Protein AF-A0A1V1NYA3-F1 (afdb_monomer)

pLDDT: mean 90.52, std 9.37, range [45.31, 98.38]

Organism: NCBI:txid890399

Solvent-accessible surface area (backbone atoms only — not comparable to full-atom values): 12111 Å² total; per-residue (Å²): 90,78,78,40,77,49,44,38,67,46,75,82,63,49,35,29,29,39,57,78,98,69,61,40,90,54,29,27,36,35,35,36,33,28,52,95,14,28,32,43,20,52,32,86,94,39,50,55,36,67,35,38,95,86,26,37,36,63,40,52,63,45,76,48,100,60,35,27,63,27,44,33,41,37,40,30,38,30,45,65,91,57,79,79,75,86,40,85,45,42,85,63,84,62,67,70,54,60,76,60,30,83,45,71,52,73,48,62,37,53,78,45,80,67,81,64,58,96,53,87,55,74,44,73,44,79,77,43,76,58,56,74,73,40,84,46,51,37,30,30,38,58,29,73,66,63,34,85,58,31,26,35,39,36,33,36,31,58,101,29,26,32,36,16,43,30,81,91,49,45,59,29,63,37,39,94,76,29,36,33,67,34,50,59,44,77,52,98,61,35,28,66,32,80,47,76,49,79,42,81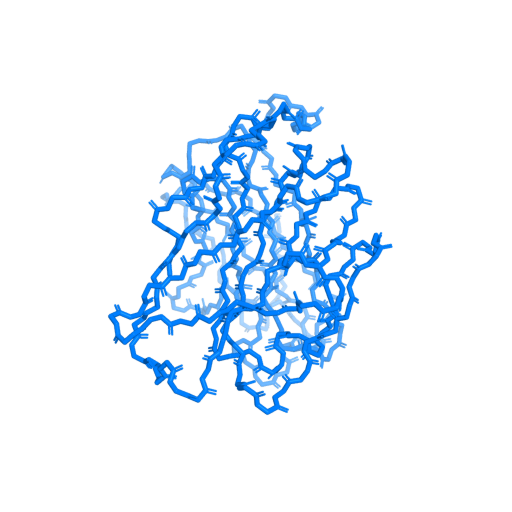,40,52,56,87,62,83,76,88,85,34,80,69,35,84,85,84,129

Foldseek 3Di:
DWPDFDAQLDQDAWTKDFDDPDQLVFKWKFKWFDDLAIFTPDDPVDRTWGADRRRMTTTRQNNDPCSSLTFKMKMFIATPVDDQDGIDGHLDRDPVNVVRGPDMDMATHHPNPDPAPPDLDWDKAFSDDDAQPDQFWTKIFIHNDQQLFKWKFKWFDDLAIAAWPHLVCRTWGQDRRRMTITRQRNDDRRSNTDDMDMDIDTPPDDDDGIDRHHDDD

Nearest PDB structures (foldseek):
  7paa-assembly1_XXX  TM=2.610E-01  e=1.934E-04  Homo sapiens
  7paa-assembly2_ccc  TM=2.744E-01  e=5.025E-04  Homo sapiens
  4hjj-assembly1_H  TM=3.556E-01  e=5.947E-03  Homo sapiens
  7pa7-assembly1_ddd  TM=2.635E-01  e=1.043E-03  Homo sapiens
  7pa7-assembly2_ppp  TM=2.643E-01  e=1.305E-03  Homo sapiens

Mean predicted aligned error: 8.66 Å

Sequence (217 aa):
MFNHVPPYENRIQNLKGQVCNVDPKENNIAVYVYVSGWWTKPYWSKRTVNITPEGQWECDITTGRRDYRATRISAFVIPKHETPPIRSGQLNLPQSLYDMAIAHKSIMRIGVPEKPCESEEPSIELTYIPKKNENHNLIGRACNVIPEDYKVAVYIFVHGWWTKPTYKNPLTNIESDSLFECDITTGGYDSSATKIGVFLVHSSYSPPLCGNKSLVA

Structure (mmCIF, N/CA/C/O backbone):
data_AF-A0A1V1NYA3-F1
#
_entry.id   AF-A0A1V1NYA3-F1
#
loop_
_atom_site.group_PDB
_atom_site.id
_atom_site.type_symbol
_atom_site.label_atom_id
_atom_site.label_alt_id
_atom_site.label_comp_id
_atom_site.label_asym_id
_atom_site.label_entity_id
_atom_site.label_seq_id
_atom_site.pdbx_PDB_ins_code
_atom_site.Cartn_x
_atom_site.Cartn_y
_atom_site.Cartn_z
_atom_site.occupancy
_atom_site.B_iso_or_equiv
_atom_site.auth_seq_id
_atom_site.auth_comp_id
_atom_site.auth_asym_id
_atom_site.auth_atom_id
_atom_site.pdbx_PDB_model_num
ATOM 1 N N . MET A 1 1 ? -11.479 0.922 -0.769 1.00 78.19 1 MET A N 1
ATOM 2 C CA . MET A 1 1 ? -10.971 1.742 -1.888 1.00 78.19 1 MET A CA 1
ATOM 3 C C . MET A 1 1 ? -10.979 3.214 -1.489 1.00 78.19 1 MET A C 1
ATOM 5 O O . MET A 1 1 ? -11.897 3.625 -0.788 1.00 78.19 1 MET A O 1
ATOM 9 N N . PHE A 1 2 ? -9.968 3.996 -1.879 1.00 90.19 2 PHE A N 1
ATOM 10 C CA . PHE A 1 2 ? -9.994 5.455 -1.706 1.00 90.19 2 PHE A CA 1
ATOM 11 C C . PHE A 1 2 ? -10.903 6.077 -2.766 1.00 90.19 2 PHE A C 1
ATOM 13 O O . PHE A 1 2 ? -10.790 5.725 -3.934 1.00 90.19 2 PHE A O 1
ATOM 20 N N . ASN A 1 3 ? -11.801 6.973 -2.361 1.00 91.75 3 ASN A N 1
ATOM 21 C CA . ASN A 1 3 ? -12.696 7.694 -3.276 1.00 91.75 3 ASN A CA 1
ATOM 22 C C . ASN A 1 3 ? -12.308 9.174 -3.416 1.00 91.75 3 ASN A C 1
ATOM 24 O O . ASN A 1 3 ? -12.701 9.817 -4.383 1.00 91.75 3 ASN A O 1
ATOM 28 N N . HIS A 1 4 ? -11.500 9.704 -2.493 1.00 94.81 4 HIS A N 1
ATOM 29 C CA . HIS A 1 4 ? -10.866 11.011 -2.625 1.00 94.81 4 HIS A CA 1
ATOM 30 C C . HIS A 1 4 ? -9.509 11.011 -1.932 1.00 94.81 4 HIS A C 1
ATOM 32 O O . HIS A 1 4 ? -9.419 10.764 -0.727 1.00 94.81 4 HIS A O 1
ATOM 38 N N . VAL A 1 5 ? -8.460 11.327 -2.688 1.00 94.31 5 VAL A N 1
ATOM 39 C CA . VAL A 1 5 ? -7.086 11.436 -2.195 1.00 94.31 5 VAL A CA 1
ATOM 40 C C . VAL A 1 5 ? -6.657 12.897 -2.301 1.00 94.31 5 VAL A C 1
ATOM 42 O O . VAL A 1 5 ? -6.505 13.397 -3.415 1.00 94.31 5 VAL A O 1
ATOM 45 N N . PRO A 1 6 ? -6.424 13.598 -1.178 1.00 93.31 6 PRO A N 1
ATOM 46 C CA . PRO A 1 6 ? -5.948 14.969 -1.232 1.00 93.31 6 PRO A CA 1
ATOM 47 C C . PRO A 1 6 ? -4.586 15.068 -1.940 1.00 93.31 6 PRO A C 1
ATOM 49 O O . PRO A 1 6 ? -3.662 14.330 -1.565 1.00 93.31 6 PRO A O 1
ATOM 52 N N . PRO A 1 7 ? -4.413 15.992 -2.906 1.00 88.62 7 PRO A N 1
ATOM 53 C CA . PRO A 1 7 ? -3.149 16.157 -3.623 1.00 88.62 7 PRO A CA 1
ATOM 54 C C . PRO A 1 7 ? -2.040 16.572 -2.659 1.00 88.62 7 PRO A C 1
ATOM 56 O O . PRO A 1 7 ? -2.326 17.118 -1.593 1.00 88.62 7 PRO A O 1
ATOM 59 N N . TYR A 1 8 ? -0.781 16.302 -2.991 1.00 88.56 8 TYR A N 1
ATOM 60 C CA . TYR A 1 8 ? 0.374 16.771 -2.221 1.00 88.56 8 TYR A CA 1
ATOM 61 C C . TYR A 1 8 ? 0.273 18.276 -1.910 1.00 88.56 8 TYR A C 1
ATOM 63 O O . TYR A 1 8 ? -0.348 19.038 -2.642 1.00 88.56 8 TYR A O 1
ATOM 71 N N . GLU A 1 9 ? 0.817 18.690 -0.767 1.00 89.62 9 GLU A N 1
ATOM 72 C CA . GLU A 1 9 ? 0.703 20.043 -0.202 1.00 89.62 9 GLU A CA 1
ATOM 73 C C . GLU A 1 9 ? -0.693 20.508 0.236 1.00 89.62 9 GLU A C 1
ATOM 75 O O . GLU A 1 9 ? -0.783 21.485 0.987 1.00 89.62 9 GLU A O 1
ATOM 80 N N . ASN A 1 10 ? -1.767 19.774 -0.078 1.00 90.12 10 ASN A N 1
ATOM 81 C CA . ASN A 1 10 ? -3.083 20.057 0.494 1.00 90.12 10 ASN 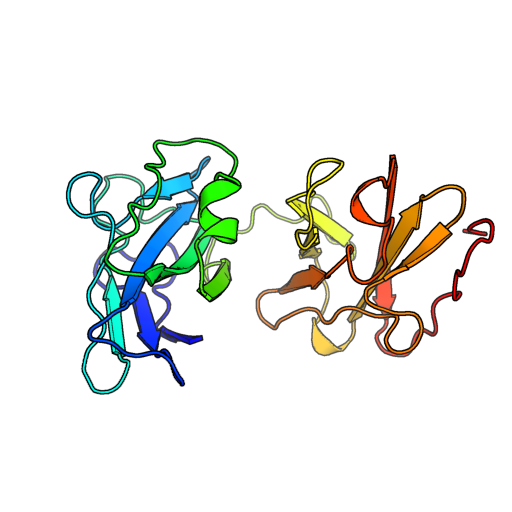A CA 1
ATOM 82 C C . ASN A 1 10 ? -3.057 19.979 2.029 1.00 90.12 10 ASN A C 1
ATOM 84 O O . ASN A 1 10 ? -2.493 19.041 2.601 1.00 90.12 10 ASN A O 1
ATOM 88 N N . ARG A 1 11 ? -3.755 20.930 2.661 1.00 90.62 11 ARG A N 1
ATOM 89 C CA . ARG A 1 11 ? -3.965 21.051 4.117 1.00 90.62 11 ARG A CA 1
ATOM 90 C C . ARG A 1 11 ? -5.432 21.199 4.532 1.00 90.62 11 ARG A C 1
ATOM 92 O O . ARG A 1 11 ? -5.700 21.448 5.699 1.00 90.62 11 ARG A O 1
ATOM 99 N N . ILE A 1 12 ? -6.357 21.159 3.575 1.00 89.25 12 ILE A N 1
ATOM 100 C CA . ILE A 1 12 ? -7.766 21.512 3.809 1.00 89.25 12 ILE A CA 1
ATOM 101 C C . ILE A 1 12 ? -8.717 20.350 3.522 1.00 89.25 12 ILE A C 1
ATOM 103 O O . ILE A 1 12 ? -9.736 20.209 4.186 1.00 89.25 12 ILE A O 1
ATOM 107 N N . GLN A 1 13 ? -8.393 19.504 2.543 1.00 94.00 13 GLN A N 1
ATOM 108 C CA . GLN A 1 13 ? -9.185 18.319 2.218 1.00 94.00 13 GLN A CA 1
ATOM 109 C C . GLN A 1 13 ? -8.742 17.101 3.034 1.00 94.00 13 GLN A C 1
ATOM 111 O O . GLN A 1 13 ? -7.545 16.831 3.142 1.00 94.00 13 GLN A O 1
ATOM 116 N N . ASN A 1 14 ? -9.711 16.326 3.513 1.00 96.94 14 ASN A N 1
ATOM 117 C CA . ASN A 1 14 ? -9.481 15.047 4.179 1.00 96.94 14 ASN A CA 1
ATOM 118 C C . ASN A 1 14 ? -9.367 13.898 3.175 1.00 96.94 14 ASN A C 1
ATOM 120 O O . ASN A 1 14 ? -9.947 13.945 2.091 1.00 96.94 14 ASN A O 1
ATOM 124 N N . LEU A 1 15 ? -8.662 12.838 3.565 1.00 97.94 15 LEU A N 1
ATOM 125 C CA . LEU A 1 15 ? -8.678 11.560 2.859 1.00 97.94 15 LEU A CA 1
ATOM 126 C C . LEU A 1 15 ? -10.037 10.892 3.049 1.00 97.94 15 LEU A C 1
ATOM 128 O O . LEU A 1 15 ? -10.521 10.816 4.178 1.00 97.94 15 LEU A O 1
ATOM 132 N N . LYS A 1 16 ? -10.620 10.369 1.969 1.00 98.25 16 LYS A N 1
ATOM 133 C CA . LYS A 1 16 ? -11.886 9.636 2.025 1.00 98.25 16 LYS A CA 1
ATOM 134 C C . LYS A 1 16 ? -11.762 8.277 1.353 1.00 98.25 16 LYS A C 1
ATOM 136 O O . LYS A 1 16 ? -10.979 8.077 0.414 1.00 98.25 16 LYS A O 1
ATOM 141 N N . GLY A 1 17 ? -12.568 7.337 1.821 1.00 97.12 17 GLY A N 1
ATOM 142 C CA . GLY A 1 17 ? -12.701 6.052 1.166 1.00 97.12 17 GLY A CA 1
ATOM 143 C C . GLY A 1 17 ? -13.995 5.339 1.499 1.00 97.12 17 GLY A C 1
ATOM 144 O O . GLY A 1 17 ? -14.814 5.797 2.291 1.00 97.12 17 GLY A O 1
ATOM 145 N N . GLN A 1 18 ? -14.130 4.179 0.872 1.00 96.81 18 GLN A N 1
ATOM 146 C CA . GLN A 1 18 ? -15.228 3.251 1.055 1.00 96.81 18 GLN A CA 1
ATOM 147 C C . GLN A 1 18 ? -14.684 1.847 1.298 1.00 96.81 18 GLN A C 1
ATOM 149 O O . GLN A 1 18 ? -13.714 1.419 0.663 1.00 96.81 18 GLN A O 1
ATOM 154 N N . VAL A 1 19 ? -15.319 1.118 2.203 1.00 95.44 19 VAL A N 1
ATOM 155 C CA . VAL A 1 19 ? -15.141 -0.322 2.369 1.00 95.44 19 VAL A CA 1
ATOM 156 C C . VAL A 1 19 ? -16.424 -1.046 1.977 1.00 95.44 19 VAL A C 1
ATOM 158 O O . VAL A 1 19 ? -17.519 -0.513 2.136 1.00 95.44 19 VAL A O 1
ATOM 161 N N . CYS A 1 20 ? -16.279 -2.263 1.467 1.00 92.69 20 CYS A N 1
ATOM 162 C CA . CYS A 1 20 ? -17.387 -3.155 1.143 1.00 92.69 20 CYS A CA 1
ATOM 163 C C . CYS A 1 20 ? -17.142 -4.493 1.845 1.00 92.69 20 CYS A C 1
ATOM 165 O O . CYS A 1 20 ? -15.987 -4.854 2.071 1.00 92.69 20 CYS A O 1
ATOM 167 N N . ASN A 1 21 ? -18.208 -5.239 2.141 1.00 92.81 21 ASN A N 1
ATOM 168 C CA . ASN A 1 21 ? -18.137 -6.593 2.711 1.00 92.81 21 ASN A CA 1
ATOM 169 C C . ASN A 1 21 ? -17.432 -6.689 4.082 1.00 92.81 21 ASN A C 1
ATOM 171 O O . ASN A 1 21 ? -16.830 -7.709 4.401 1.00 92.81 21 ASN A O 1
ATOM 175 N N . VAL A 1 22 ? -17.517 -5.638 4.901 1.00 93.69 22 VAL A N 1
ATOM 176 C CA . VAL A 1 22 ? -17.067 -5.614 6.304 1.00 93.69 22 VAL A CA 1
ATOM 177 C C . VAL A 1 22 ? -18.122 -4.924 7.158 1.00 93.69 22 VAL A C 1
ATOM 179 O O . VAL A 1 22 ? -18.742 -3.970 6.695 1.00 93.69 22 VAL A O 1
ATOM 182 N N . ASP A 1 23 ? -18.326 -5.393 8.391 1.00 96.19 23 ASP A N 1
ATOM 183 C CA . ASP A 1 23 ? -19.290 -4.791 9.320 1.00 96.19 23 ASP A CA 1
ATOM 184 C C . ASP A 1 23 ? -18.724 -3.484 9.922 1.00 96.19 23 ASP A C 1
ATOM 186 O O . ASP A 1 23 ? -17.734 -3.543 10.665 1.00 96.19 23 ASP A O 1
ATOM 190 N N . PRO A 1 24 ? -19.330 -2.306 9.663 1.00 96.69 24 PRO A N 1
ATOM 191 C CA . PRO A 1 24 ? -18.903 -1.028 10.245 1.00 96.69 24 PRO A CA 1
ATOM 192 C C . PRO A 1 24 ? -19.024 -0.962 11.779 1.00 96.69 24 PRO A C 1
ATOM 194 O O . PRO A 1 24 ? -18.413 -0.108 12.434 1.00 96.69 24 PRO A O 1
ATOM 197 N N . LYS A 1 25 ? -19.826 -1.840 12.394 1.00 96.25 25 LYS A N 1
ATOM 198 C CA . LYS A 1 25 ? -19.957 -1.920 13.855 1.00 96.25 25 LYS A CA 1
ATOM 199 C C . LYS A 1 25 ? -18.775 -2.620 14.504 1.00 96.25 25 LYS A C 1
ATOM 201 O O . LYS A 1 25 ? -18.393 -2.192 15.588 1.00 96.25 25 LYS A O 1
ATOM 206 N N . GLU A 1 26 ? -18.144 -3.556 13.808 1.00 97.88 26 GLU A N 1
ATOM 207 C CA . GLU A 1 26 ? -17.022 -4.348 14.323 1.00 97.88 26 GLU A CA 1
ATOM 208 C C . GLU A 1 26 ? -15.655 -3.844 13.853 1.00 97.88 26 GLU A C 1
ATOM 210 O O . GLU A 1 26 ? -14.634 -4.235 14.412 1.00 97.88 26 GLU A O 1
ATOM 215 N N . ASN A 1 27 ? -15.610 -2.947 12.862 1.00 98.06 27 ASN A N 1
ATOM 216 C CA . ASN A 1 27 ? -14.367 -2.516 12.220 1.00 98.06 27 ASN A CA 1
ATOM 217 C C . ASN A 1 27 ? -14.213 -0.996 12.170 1.00 98.06 27 ASN A C 1
ATOM 219 O O . ASN A 1 27 ? -15.190 -0.251 12.167 1.00 98.06 27 ASN A O 1
ATOM 223 N N . ASN A 1 28 ? -12.963 -0.550 12.097 1.00 97.88 28 ASN A N 1
ATOM 224 C CA . ASN A 1 28 ? -12.556 0.838 11.915 1.00 97.88 28 ASN A CA 1
ATOM 225 C C . ASN A 1 28 ? -11.423 0.937 10.880 1.00 97.88 28 ASN A C 1
ATOM 227 O O . ASN A 1 28 ? -10.887 -0.074 10.428 1.00 97.88 28 ASN A O 1
ATOM 231 N N . ILE A 1 29 ? -11.037 2.166 10.519 1.00 98.38 29 ILE A N 1
ATOM 232 C CA . ILE A 1 29 ? -9.918 2.424 9.605 1.00 98.38 29 ILE A CA 1
ATOM 233 C C . ILE A 1 29 ? -8.734 3.024 10.358 1.00 98.38 29 ILE A C 1
ATOM 235 O O . ILE A 1 29 ? -8.872 4.076 10.981 1.00 98.38 29 ILE A O 1
ATOM 239 N N . ALA A 1 30 ? -7.564 2.392 10.278 1.00 98.19 30 ALA A N 1
ATOM 240 C CA . ALA A 1 30 ? -6.294 2.974 10.712 1.00 98.19 30 ALA A CA 1
ATOM 241 C C . ALA A 1 30 ? -5.589 3.619 9.514 1.00 98.19 30 ALA A C 1
ATOM 243 O O . ALA A 1 30 ? -5.456 2.985 8.468 1.00 98.19 30 ALA A O 1
ATOM 244 N N . VAL A 1 31 ? -5.128 4.865 9.657 1.00 98.31 31 VAL A N 1
ATOM 245 C CA . VAL A 1 31 ? -4.497 5.624 8.565 1.00 98.31 31 VAL A CA 1
ATOM 246 C C . VAL A 1 31 ? -3.075 6.018 8.938 1.00 98.31 31 VAL A C 1
ATOM 248 O O . VAL A 1 31 ? -2.800 6.475 10.050 1.00 98.31 31 VAL A O 1
ATOM 251 N N . TYR A 1 32 ? -2.169 5.871 7.976 1.00 98.00 32 TYR A N 1
ATOM 252 C CA . TYR A 1 32 ? -0.769 6.239 8.094 1.00 98.00 32 TYR A CA 1
ATOM 253 C C . TYR A 1 32 ? -0.323 7.043 6.883 1.00 98.00 32 TYR A C 1
ATOM 255 O O . TYR A 1 32 ? -0.723 6.774 5.751 1.00 98.00 32 TYR A O 1
ATOM 263 N N . VAL A 1 33 ? 0.559 8.008 7.119 1.00 96.94 33 VAL A N 1
ATOM 264 C CA . VAL A 1 33 ? 1.173 8.808 6.057 1.00 96.94 33 VAL A CA 1
ATOM 265 C C . VAL A 1 33 ? 2.688 8.768 6.146 1.00 96.94 33 VAL A C 1
ATOM 267 O O . VAL A 1 33 ? 3.240 8.699 7.244 1.00 96.94 33 VAL A O 1
ATOM 270 N N . TYR A 1 34 ? 3.368 8.818 5.002 1.00 93.44 34 TYR A N 1
ATOM 271 C CA . TYR A 1 34 ? 4.827 8.794 4.940 1.00 93.44 34 TYR A CA 1
ATOM 272 C C . TYR A 1 34 ? 5.408 10.190 4.699 1.00 93.44 34 TYR A C 1
ATOM 274 O O . TYR A 1 34 ? 5.317 10.715 3.593 1.00 93.44 34 TYR A O 1
ATOM 282 N N . VAL A 1 35 ? 6.054 10.759 5.718 1.00 90.81 35 VAL A N 1
ATOM 283 C CA . VAL A 1 35 ? 6.825 12.012 5.674 1.00 90.81 35 VAL A CA 1
ATOM 284 C C . VAL A 1 35 ? 8.225 11.707 6.209 1.00 90.81 35 VAL A C 1
ATOM 286 O O . VAL A 1 35 ? 8.462 11.780 7.416 1.00 90.81 35 VAL A O 1
ATOM 289 N N . SER A 1 36 ? 9.129 11.276 5.322 1.00 82.44 36 SER A N 1
ATOM 290 C CA . SER A 1 36 ? 10.469 10.766 5.689 1.00 82.44 36 SER A CA 1
ATOM 291 C C . SER A 1 36 ? 10.442 9.640 6.743 1.00 82.44 36 SER A C 1
ATOM 293 O O . SER A 1 36 ? 11.402 9.444 7.480 1.00 82.44 36 SER A O 1
ATOM 295 N N . GLY A 1 37 ? 9.318 8.931 6.832 1.00 88.44 37 GLY A N 1
ATOM 296 C CA . GLY A 1 37 ? 8.963 7.997 7.896 1.00 88.44 37 GLY A CA 1
ATOM 297 C C . GLY A 1 37 ? 7.444 7.948 8.050 1.00 88.44 37 GLY A C 1
ATOM 298 O O . GLY A 1 37 ? 6.751 8.891 7.668 1.00 88.44 37 GLY A O 1
ATOM 299 N N . TRP A 1 38 ? 6.901 6.854 8.570 1.00 96.31 38 TRP A N 1
ATOM 300 C CA . TRP A 1 38 ? 5.460 6.696 8.756 1.00 96.31 38 TRP A CA 1
ATOM 301 C C . TRP A 1 38 ? 4.963 7.426 10.004 1.00 96.31 38 TRP A C 1
ATOM 303 O O . TRP A 1 38 ? 5.629 7.441 11.040 1.00 96.31 38 TRP A O 1
ATOM 313 N N . TRP A 1 39 ? 3.760 7.988 9.924 1.00 97.75 39 TRP A N 1
ATOM 314 C CA . TRP A 1 39 ? 3.091 8.709 11.006 1.00 97.75 39 TRP A CA 1
ATOM 315 C C . TRP A 1 39 ? 1.630 8.286 11.104 1.00 97.75 39 TRP A C 1
ATOM 317 O O . TRP A 1 39 ? 0.940 8.221 10.089 1.00 97.75 39 TRP A O 1
ATOM 327 N N . THR A 1 40 ? 1.158 8.027 12.323 1.00 98.06 40 THR A N 1
ATOM 328 C CA . THR A 1 40 ? -0.253 7.702 12.591 1.00 98.06 40 THR A CA 1
ATOM 329 C C . THR A 1 40 ? -1.154 8.914 12.373 1.00 98.06 40 THR A C 1
ATOM 331 O O . THR A 1 40 ? -0.805 10.030 12.776 1.00 98.06 40 THR A O 1
ATOM 334 N N . LYS A 1 41 ? -2.331 8.673 11.787 1.00 97.62 41 LYS A N 1
ATOM 335 C CA . LYS A 1 41 ? -3.398 9.656 11.594 1.00 97.62 41 LYS A CA 1
ATOM 336 C C . LYS A 1 41 ? -4.752 9.166 12.128 1.00 97.62 41 LYS A C 1
ATOM 338 O O . LYS A 1 41 ? -4.966 7.958 12.207 1.00 97.62 41 LYS A O 1
ATOM 343 N N . PRO A 1 42 ? -5.656 10.098 12.490 1.00 97.00 42 PRO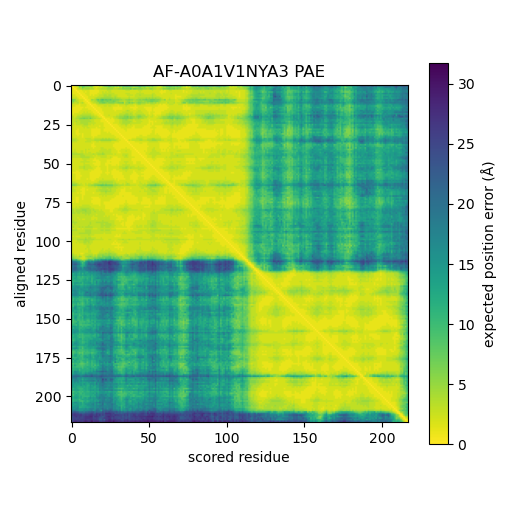 A N 1
ATOM 344 C CA . PRO A 1 42 ? -5.434 11.550 12.554 1.00 97.00 42 PRO A CA 1
ATOM 345 C C . PRO A 1 42 ? -4.521 11.969 13.717 1.00 97.00 42 PRO A C 1
ATOM 347 O O . PRO A 1 42 ? -3.728 12.890 13.559 1.00 97.00 42 PRO A O 1
ATOM 350 N N . TYR A 1 43 ? -4.543 11.264 14.852 1.00 96.38 43 TYR A N 1
ATOM 351 C CA . TYR A 1 43 ? -3.725 11.598 16.026 1.00 96.38 43 TYR A CA 1
ATOM 352 C C . TYR A 1 43 ? -3.208 10.334 16.722 1.00 96.38 43 TYR A C 1
ATOM 354 O O . TYR A 1 43 ? -3.802 9.266 16.616 1.00 96.38 43 TYR A O 1
ATOM 362 N N . TRP A 1 44 ? -2.148 10.434 17.527 1.00 95.19 44 TRP A N 1
ATOM 363 C CA . TRP A 1 44 ? -1.706 9.302 18.362 1.00 95.19 44 TRP A CA 1
ATOM 364 C C . TRP A 1 44 ? -2.741 8.877 19.411 1.00 95.19 44 TRP A C 1
ATOM 366 O O . TRP A 1 44 ? -2.841 7.693 19.737 1.00 95.19 44 TRP A O 1
ATOM 376 N N . SER A 1 45 ? -3.524 9.836 19.910 1.00 95.25 45 SER A N 1
ATOM 377 C CA . SER A 1 45 ? -4.632 9.618 20.848 1.00 95.25 45 SER A CA 1
ATOM 378 C C . SER A 1 45 ? -5.903 9.086 20.178 1.00 95.25 45 SER A C 1
ATOM 380 O O . SER A 1 45 ? -6.770 8.554 20.861 1.00 95.25 45 SER A O 1
ATOM 382 N N . LYS A 1 46 ? -6.013 9.199 18.849 1.00 95.69 46 LYS A N 1
ATOM 383 C CA . LYS A 1 46 ? -7.140 8.712 18.045 1.00 95.69 46 LYS A CA 1
ATOM 384 C C . LYS A 1 46 ? -6.589 8.038 16.791 1.00 95.69 46 LYS A C 1
ATOM 386 O O . LYS A 1 46 ? -6.452 8.672 15.749 1.00 95.69 46 LYS A O 1
ATOM 391 N N . ARG A 1 47 ? -6.221 6.762 16.939 1.00 96.25 47 ARG A N 1
ATOM 392 C CA . ARG A 1 47 ? -5.470 5.983 15.933 1.00 96.25 47 ARG A CA 1
ATOM 393 C C . ARG A 1 47 ? -6.334 5.419 14.809 1.00 96.25 47 ARG A C 1
ATOM 395 O O . ARG A 1 47 ? -5.802 4.871 13.850 1.00 96.25 47 ARG A O 1
ATOM 402 N N . THR A 1 48 ? -7.650 5.507 14.961 1.00 97.88 48 THR A N 1
ATOM 403 C CA . THR A 1 48 ? -8.616 5.005 13.995 1.00 97.88 48 THR A CA 1
ATOM 404 C C . THR A 1 48 ? -9.729 6.015 13.747 1.00 97.88 48 THR A C 1
ATOM 406 O O . THR A 1 48 ? -10.015 6.886 14.577 1.00 97.88 48 THR A O 1
ATOM 409 N N . VAL A 1 49 ? -10.358 5.897 12.581 1.00 97.88 49 VAL A N 1
ATOM 410 C CA . VAL A 1 49 ? -11.584 6.606 12.212 1.00 97.88 49 VAL A CA 1
ATOM 411 C C . VAL A 1 49 ? -12.720 5.606 12.015 1.00 97.88 49 VAL A C 1
ATOM 413 O O . VAL A 1 49 ? -12.490 4.452 11.649 1.00 97.88 49 VAL A O 1
ATOM 416 N N . ASN A 1 50 ? -13.942 6.052 12.301 1.00 97.69 50 ASN A N 1
ATOM 417 C CA . ASN A 1 50 ? -15.132 5.216 12.199 1.00 97.69 50 ASN A CA 1
ATOM 418 C C . ASN A 1 50 ? -15.552 5.031 10.738 1.00 97.69 50 ASN A C 1
ATOM 420 O O . ASN A 1 50 ? -15.331 5.908 9.902 1.00 97.69 50 ASN A O 1
ATOM 424 N N . ILE A 1 51 ? -16.211 3.908 10.477 1.00 98.31 51 ILE A N 1
ATOM 425 C CA . ILE A 1 51 ? -16.862 3.595 9.206 1.00 98.31 51 ILE A CA 1
ATOM 426 C C . ILE A 1 51 ? -18.367 3.859 9.379 1.00 98.31 51 ILE A C 1
ATOM 428 O O . ILE A 1 51 ? -18.944 3.478 10.401 1.00 98.31 51 ILE A O 1
ATOM 432 N N . THR A 1 52 ? -19.008 4.535 8.425 1.00 97.50 52 THR A N 1
ATOM 433 C CA . THR A 1 52 ? -20.467 4.742 8.434 1.00 97.50 52 THR A CA 1
ATOM 434 C C . THR A 1 52 ? -21.208 3.447 8.070 1.00 97.50 52 THR A C 1
ATOM 436 O O . THR A 1 52 ? -20.596 2.535 7.509 1.00 97.50 52 THR A O 1
ATOM 439 N N . PRO A 1 53 ? -22.524 3.326 8.337 1.00 96.25 53 PRO A N 1
ATOM 440 C CA . PRO A 1 53 ? -23.312 2.165 7.905 1.00 96.25 53 PRO A CA 1
ATOM 441 C C . PRO A 1 53 ? -23.236 1.880 6.395 1.00 96.25 53 PRO A C 1
ATOM 443 O O . PRO A 1 53 ? -23.311 0.727 5.983 1.00 96.25 53 PRO A O 1
ATOM 446 N N . GLU A 1 54 ? -23.023 2.910 5.574 1.00 96.19 54 GLU A N 1
ATOM 447 C CA . GLU A 1 54 ? -22.854 2.828 4.115 1.00 96.19 54 GLU A CA 1
ATOM 448 C C . GLU A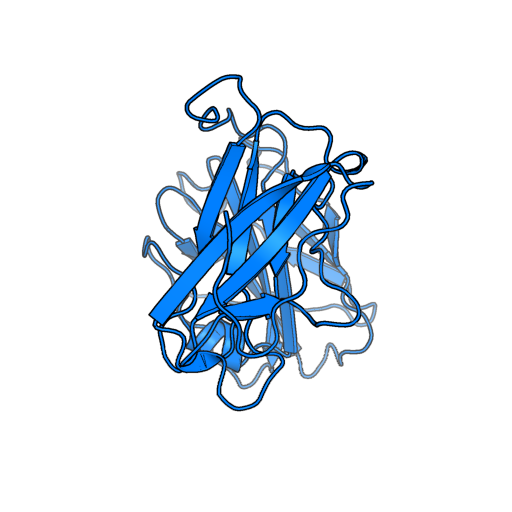 1 54 ? -21.414 2.468 3.692 1.00 96.19 54 GLU A C 1
ATOM 450 O O . GLU A 1 54 ? -21.077 2.494 2.505 1.00 96.19 54 GLU A O 1
ATOM 455 N N . GLY A 1 55 ? -20.536 2.169 4.654 1.00 96.62 55 GLY A N 1
ATOM 456 C CA . GLY A 1 55 ? -19.145 1.790 4.419 1.00 96.62 55 GLY A CA 1
ATOM 457 C C . GLY A 1 55 ? -18.203 2.965 4.146 1.00 96.62 55 GLY A C 1
ATOM 458 O O . GLY A 1 55 ? -17.050 2.738 3.776 1.00 96.62 55 GLY A O 1
ATOM 459 N N . GLN A 1 56 ? -18.652 4.213 4.299 1.00 98.19 56 GLN A N 1
ATOM 460 C CA . GLN A 1 56 ? -17.827 5.398 4.041 1.00 98.19 56 GLN A CA 1
ATOM 461 C C . GLN A 1 56 ? -16.952 5.738 5.245 1.00 98.19 56 GLN A C 1
ATOM 463 O O . GLN A 1 56 ? -17.310 5.467 6.390 1.00 98.19 56 GLN A O 1
ATOM 468 N N . TRP A 1 57 ? -15.809 6.369 5.003 1.00 98.19 57 TRP A N 1
ATOM 469 C CA . TRP A 1 57 ? -14.942 6.872 6.063 1.00 98.19 57 TRP A CA 1
ATOM 470 C C . TRP A 1 57 ? -14.149 8.094 5.599 1.00 98.19 57 TRP A C 1
ATOM 472 O O . TRP A 1 57 ? -13.908 8.298 4.406 1.00 98.19 57 TRP A O 1
ATOM 482 N N . GLU A 1 58 ? -13.726 8.904 6.566 1.00 98.38 58 GLU A N 1
ATOM 483 C CA . GLU A 1 58 ? -12.972 10.134 6.339 1.00 98.38 58 GLU A CA 1
ATOM 484 C C . GLU A 1 58 ? -11.896 10.308 7.417 1.00 98.38 58 GLU A C 1
ATOM 486 O O . GLU A 1 58 ? -12.126 10.039 8.598 1.00 98.38 58 GLU A O 1
ATOM 491 N N . CYS A 1 59 ? -10.708 10.754 7.010 1.00 98.00 59 CYS A N 1
ATOM 492 C CA . CYS A 1 59 ? -9.580 11.002 7.897 1.00 98.00 59 CYS A CA 1
ATOM 493 C C . CYS A 1 59 ? -8.882 12.313 7.533 1.00 98.00 59 CYS A C 1
ATOM 495 O O . CYS A 1 59 ? -8.391 12.474 6.413 1.00 98.00 59 CYS A O 1
ATOM 497 N N . ASP A 1 60 ? -8.747 13.213 8.507 1.00 97.50 60 ASP A N 1
ATOM 498 C CA . ASP A 1 60 ? -7.787 14.310 8.404 1.00 97.50 60 ASP A CA 1
ATOM 499 C C . ASP A 1 60 ? -6.372 13.732 8.491 1.00 97.50 60 ASP A C 1
ATOM 501 O O . ASP A 1 60 ? -5.959 13.161 9.504 1.00 97.50 60 ASP A O 1
ATOM 505 N N . ILE A 1 61 ? -5.643 13.833 7.384 1.00 97.00 61 ILE A N 1
ATOM 506 C CA . ILE A 1 61 ? -4.269 13.349 7.265 1.00 97.00 61 ILE A CA 1
ATOM 507 C C . ILE A 1 61 ? -3.238 14.464 7.440 1.00 97.00 61 ILE A C 1
ATOM 509 O O . ILE A 1 61 ? -2.055 14.189 7.280 1.00 97.00 61 ILE A O 1
ATOM 513 N N . THR A 1 62 ? -3.665 15.694 7.746 1.00 95.50 62 THR A N 1
ATOM 514 C CA . THR A 1 62 ? -2.843 16.918 7.783 1.00 95.50 62 THR A CA 1
ATOM 515 C C . THR A 1 62 ? -2.719 17.567 9.164 1.00 95.50 62 THR A C 1
ATOM 517 O O . THR A 1 62 ? -2.300 18.717 9.291 1.00 95.50 62 THR A O 1
ATOM 520 N N . THR A 1 63 ? -3.027 16.808 10.211 1.00 94.31 63 THR A N 1
ATOM 521 C CA . THR A 1 63 ? -3.057 17.244 11.616 1.00 94.31 63 THR A CA 1
ATOM 522 C C . THR A 1 63 ? -1.699 17.664 12.191 1.00 94.31 63 THR A C 1
ATOM 524 O O . THR A 1 63 ? -1.621 18.405 13.171 1.00 94.31 63 THR A O 1
ATOM 527 N N . GLY A 1 64 ? -0.609 17.179 11.610 1.00 90.19 64 GLY A N 1
ATOM 528 C CA . GLY A 1 64 ? 0.773 17.459 11.961 1.00 90.19 64 GLY A CA 1
ATOM 529 C C . GLY A 1 64 ? 1.417 18.479 11.023 1.00 90.19 64 GLY A C 1
ATOM 530 O O . GLY A 1 64 ? 1.156 18.536 9.822 1.00 90.19 64 GLY A O 1
ATOM 531 N N . ARG A 1 65 ? 2.363 19.261 11.560 1.00 89.06 65 ARG A N 1
ATOM 532 C CA . ARG A 1 65 ? 2.964 20.424 10.876 1.00 89.06 65 ARG A CA 1
ATOM 533 C C . ARG A 1 65 ? 3.557 20.127 9.492 1.00 89.06 65 ARG A C 1
ATOM 535 O O . ARG A 1 65 ? 3.613 21.039 8.670 1.00 89.06 65 ARG A O 1
ATOM 542 N N . ARG A 1 66 ? 4.040 18.902 9.246 1.00 91.69 66 ARG A N 1
ATOM 543 C CA . ARG A 1 66 ? 4.703 18.477 7.995 1.00 91.69 66 ARG A CA 1
ATOM 544 C C . ARG A 1 66 ? 3.899 17.479 7.162 1.00 91.69 66 ARG A C 1
ATOM 546 O O . ARG A 1 66 ? 4.352 17.106 6.088 1.00 91.69 66 ARG A O 1
ATOM 553 N N . ASP A 1 67 ? 2.712 17.090 7.604 1.00 94.00 67 ASP A N 1
ATOM 554 C CA . ASP A 1 67 ? 1.923 16.036 6.960 1.00 94.00 67 ASP A CA 1
ATOM 555 C C . ASP A 1 67 ? 1.464 16.369 5.539 1.00 94.00 67 ASP A C 1
ATOM 557 O O . ASP A 1 67 ? 1.315 15.492 4.693 1.00 94.00 67 ASP A O 1
ATOM 561 N N . TYR A 1 68 ? 1.283 17.656 5.248 1.00 91.62 68 TYR A N 1
ATOM 562 C CA . TYR A 1 68 ? 1.009 18.140 3.898 1.00 91.62 68 TYR A CA 1
ATOM 563 C C . TYR A 1 68 ? 2.080 17.696 2.883 1.00 91.62 68 TYR A C 1
ATOM 565 O O . TYR A 1 68 ? 1.772 17.570 1.704 1.00 91.62 68 TYR A O 1
ATOM 573 N N . ARG A 1 69 ? 3.295 17.365 3.350 1.00 90.06 69 ARG A N 1
ATOM 574 C CA . ARG A 1 69 ? 4.392 16.795 2.554 1.00 90.06 69 ARG A CA 1
ATOM 575 C C . ARG A 1 69 ? 4.420 15.264 2.522 1.00 90.06 69 ARG A C 1
ATOM 577 O O . ARG A 1 69 ? 5.431 14.682 2.135 1.00 90.06 69 ARG A O 1
ATOM 584 N N . ALA A 1 70 ? 3.372 14.588 2.982 1.00 92.25 70 ALA A N 1
ATOM 585 C CA . ALA A 1 70 ? 3.326 13.138 2.897 1.00 92.25 70 ALA A CA 1
ATOM 586 C C . ALA A 1 70 ? 3.352 12.699 1.436 1.00 92.25 70 ALA A C 1
ATOM 588 O O . ALA A 1 70 ? 2.615 13.256 0.629 1.00 92.25 70 ALA A O 1
ATOM 589 N N . THR A 1 71 ? 4.168 11.701 1.112 1.00 88.00 71 THR A N 1
ATOM 590 C CA . THR A 1 71 ? 4.282 11.178 -0.257 1.00 88.00 71 THR A CA 1
ATOM 591 C C . THR A 1 71 ? 3.461 9.917 -0.468 1.00 88.00 71 THR A C 1
ATOM 593 O O . THR A 1 71 ? 2.977 9.663 -1.567 1.00 88.00 71 THR A O 1
ATOM 596 N N . ARG A 1 72 ? 3.261 9.144 0.601 1.00 90.69 72 ARG A N 1
ATOM 597 C CA . ARG A 1 72 ? 2.478 7.908 0.595 1.00 90.69 72 ARG A CA 1
ATOM 598 C C . ARG A 1 72 ? 1.412 7.944 1.666 1.00 90.69 72 ARG A C 1
ATOM 600 O O . ARG A 1 72 ? 1.601 8.551 2.725 1.00 90.69 72 ARG A O 1
ATOM 607 N N . ILE A 1 73 ? 0.321 7.253 1.384 1.00 95.19 73 ILE A N 1
ATOM 608 C CA . ILE A 1 73 ? -0.788 7.029 2.301 1.00 95.19 73 ILE A CA 1
ATOM 609 C C . ILE A 1 73 ? -1.026 5.528 2.351 1.00 95.19 73 ILE A C 1
ATOM 611 O O . ILE A 1 73 ? -1.014 4.866 1.317 1.00 95.19 73 ILE A O 1
ATOM 615 N N . SER A 1 74 ? -1.261 5.007 3.548 1.00 95.56 74 SER A N 1
ATOM 616 C CA . SER A 1 74 ? -1.721 3.640 3.742 1.00 95.56 74 SER A CA 1
ATOM 617 C C . SER A 1 74 ? -2.906 3.630 4.698 1.00 95.56 74 SER A C 1
ATOM 619 O O . SER A 1 74 ? -2.898 4.340 5.708 1.00 95.56 74 SER A O 1
ATOM 621 N N . ALA A 1 75 ? -3.938 2.864 4.362 1.00 97.44 75 ALA A N 1
ATOM 622 C CA . ALA A 1 75 ? -5.119 2.682 5.191 1.00 97.44 75 ALA A CA 1
ATOM 623 C C . ALA A 1 75 ? -5.428 1.197 5.362 1.00 97.44 75 ALA A C 1
ATOM 625 O O . ALA A 1 75 ? -5.339 0.426 4.407 1.00 97.44 75 ALA A O 1
ATOM 626 N N . PHE A 1 76 ? -5.825 0.830 6.576 1.00 97.50 76 PHE A N 1
ATOM 627 C CA . PHE A 1 76 ? -6.069 -0.545 6.995 1.00 97.50 76 PHE A CA 1
ATOM 628 C C . PHE A 1 76 ? -7.455 -0.654 7.615 1.00 97.50 76 PHE A C 1
ATOM 630 O O . PHE A 1 76 ? -7.823 0.181 8.441 1.00 97.50 76 PHE A O 1
ATOM 637 N N . VAL A 1 77 ? -8.201 -1.691 7.247 1.00 97.94 77 VAL A N 1
ATOM 638 C CA . VAL A 1 77 ? -9.428 -2.094 7.936 1.00 97.94 77 VAL A CA 1
ATOM 639 C C . VAL A 1 77 ? -9.029 -2.960 9.122 1.00 97.94 77 VAL A C 1
ATOM 641 O O . VAL A 1 77 ? -8.439 -4.021 8.930 1.00 97.94 77 VAL A O 1
ATOM 644 N N . ILE A 1 78 ? -9.324 -2.497 10.333 1.00 97.62 78 ILE A N 1
ATOM 645 C CA . ILE A 1 78 ? -8.870 -3.098 11.591 1.00 97.62 78 ILE A CA 1
ATOM 646 C C . ILE A 1 78 ? -10.094 -3.382 12.477 1.00 97.62 78 ILE A C 1
ATOM 648 O O . ILE A 1 78 ? -10.941 -2.488 12.616 1.00 97.62 78 ILE A O 1
ATOM 652 N N . PRO A 1 79 ? -10.201 -4.565 13.108 1.00 97.75 79 PRO A N 1
ATOM 653 C CA . PRO A 1 79 ? -11.240 -4.834 14.099 1.00 97.75 79 PRO A CA 1
ATOM 654 C C . PRO A 1 79 ? -11.201 -3.830 15.260 1.00 97.75 79 PRO A C 1
ATOM 656 O O . PRO A 1 79 ? -10.134 -3.437 15.721 1.00 97.75 79 PRO A O 1
ATOM 659 N N . LYS A 1 80 ? -12.353 -3.412 15.793 1.00 96.75 80 LYS A N 1
ATOM 660 C CA . LYS A 1 80 ? -12.420 -2.381 16.851 1.00 96.75 80 LYS A CA 1
ATOM 661 C C . LYS A 1 80 ? -11.775 -2.785 18.174 1.00 96.75 80 LYS A C 1
ATOM 663 O O . LYS A 1 80 ? -11.426 -1.905 18.957 1.00 96.75 80 LYS A O 1
ATOM 668 N N . HIS A 1 81 ? -11.650 -4.085 18.431 1.00 95.19 81 HIS A N 1
ATOM 669 C CA . HIS A 1 81 ? -10.970 -4.604 19.616 1.00 95.19 81 HIS A CA 1
ATOM 670 C C . HIS A 1 81 ? -9.440 -4.600 19.471 1.00 95.19 81 HIS A C 1
ATOM 672 O O . HIS A 1 81 ? -8.739 -4.717 20.473 1.00 95.19 81 HIS A O 1
ATOM 678 N N . GLU A 1 82 ? -8.921 -4.421 18.255 1.00 96.31 82 GLU A N 1
ATOM 679 C CA . GLU A 1 82 ? -7.491 -4.318 17.997 1.00 96.31 82 GLU A CA 1
ATOM 680 C C . GLU A 1 82 ? -6.993 -2.882 18.161 1.00 96.31 82 GLU A C 1
ATOM 682 O O . GLU A 1 82 ? -7.665 -1.900 17.833 1.00 96.31 82 GLU A O 1
ATOM 687 N N . THR A 1 83 ? -5.766 -2.748 18.664 1.00 95.62 83 THR A N 1
ATOM 688 C CA . THR A 1 83 ? -5.124 -1.442 18.835 1.00 95.62 83 THR A CA 1
ATOM 689 C C . THR A 1 83 ? -3.991 -1.284 17.828 1.00 95.62 83 THR A C 1
ATOM 691 O O . THR A 1 83 ? -2.894 -1.803 18.056 1.00 95.62 83 THR A O 1
ATOM 694 N N . PRO A 1 84 ? -4.190 -0.509 16.745 1.00 96.56 84 PRO A N 1
ATOM 695 C CA . PRO A 1 84 ? -3.156 -0.348 15.745 1.00 96.56 84 PRO A CA 1
ATOM 696 C C . PRO A 1 84 ? -1.924 0.358 16.346 1.00 96.56 84 PRO A C 1
ATOM 698 O O . PRO A 1 84 ? -2.040 1.286 17.168 1.00 96.56 84 PRO A O 1
ATOM 701 N N . PRO A 1 85 ? -0.715 -0.078 15.964 1.00 96.38 85 PRO A N 1
ATOM 702 C CA . PRO A 1 85 ? 0.532 0.443 16.502 1.00 96.38 85 PRO A CA 1
ATOM 703 C C . PRO A 1 85 ? 0.763 1.900 16.096 1.00 96.38 85 PRO A C 1
ATOM 705 O O . PRO A 1 85 ? 0.530 2.303 14.955 1.00 96.38 85 PRO A O 1
ATOM 708 N N . ILE A 1 86 ? 1.298 2.698 17.022 1.00 97.25 86 ILE A N 1
ATOM 709 C CA . ILE A 1 86 ? 1.707 4.072 16.717 1.00 97.25 86 ILE A CA 1
ATOM 710 C C . ILE A 1 86 ? 2.918 4.065 15.780 1.00 97.25 86 ILE A C 1
ATOM 712 O O . ILE A 1 86 ? 3.831 3.238 15.895 1.00 97.25 86 ILE A O 1
ATOM 716 N N . ARG A 1 87 ? 2.931 5.029 14.862 1.00 97.12 87 ARG A N 1
ATOM 717 C CA . ARG A 1 87 ? 4.097 5.441 14.091 1.00 97.12 87 ARG A CA 1
ATOM 718 C C . ARG A 1 87 ? 4.417 6.908 14.381 1.00 97.12 87 ARG A C 1
ATOM 720 O O . ARG A 1 87 ? 3.523 7.755 14.458 1.00 97.12 87 ARG A O 1
ATOM 727 N N . SER A 1 88 ? 5.704 7.175 14.553 1.00 95.94 88 SER A N 1
ATOM 728 C CA . SER A 1 88 ? 6.307 8.462 14.902 1.00 95.94 88 SER A CA 1
ATOM 729 C C . SER A 1 88 ? 7.618 8.659 14.124 1.00 95.94 88 SER A C 1
ATOM 731 O O . SER A 1 88 ? 8.653 8.989 14.701 1.00 95.94 88 SER A O 1
ATOM 733 N N . GLY A 1 89 ? 7.593 8.387 12.818 1.00 90.88 89 GLY A N 1
ATOM 734 C CA . GLY A 1 89 ? 8.735 8.552 11.917 1.00 90.88 89 GLY A CA 1
ATOM 735 C C . GLY A 1 89 ? 9.530 7.278 11.620 1.00 90.88 89 GLY A C 1
ATOM 736 O O . GLY A 1 89 ? 10.568 7.358 10.973 1.00 90.88 89 GLY A O 1
ATOM 737 N N . GLN A 1 90 ? 9.077 6.092 12.044 1.00 92.75 90 GLN A N 1
ATOM 738 C CA . GLN A 1 90 ? 9.738 4.842 11.653 1.00 92.75 90 GLN A CA 1
ATOM 739 C C . GLN A 1 90 ? 9.653 4.636 10.136 1.00 92.75 90 GLN A C 1
ATOM 741 O O . GLN A 1 90 ? 8.602 4.852 9.535 1.00 92.75 90 GLN A O 1
ATOM 746 N N . LEU A 1 91 ? 10.736 4.152 9.525 1.00 82.75 91 LEU A N 1
ATOM 747 C CA . LEU A 1 91 ? 10.815 3.949 8.071 1.00 82.75 91 LEU A CA 1
ATOM 748 C C . LEU A 1 91 ? 9.814 2.913 7.546 1.00 82.75 91 LEU A C 1
ATOM 750 O O . LEU A 1 91 ? 9.339 3.033 6.419 1.00 82.75 91 LEU A O 1
ATOM 754 N N . ASN A 1 92 ? 9.443 1.948 8.388 1.00 83.88 92 ASN A N 1
ATOM 755 C CA . ASN A 1 92 ? 8.534 0.865 8.039 1.00 83.88 92 ASN A CA 1
ATOM 756 C C . ASN A 1 92 ? 7.267 0.901 8.901 1.00 83.88 92 ASN A C 1
ATOM 758 O O . ASN A 1 92 ? 7.313 1.174 10.113 1.00 83.88 92 ASN A O 1
ATOM 762 N N . LEU A 1 93 ? 6.137 0.571 8.277 1.00 89.38 93 LEU A N 1
ATOM 763 C CA . LEU A 1 93 ? 4.958 0.120 9.009 1.00 89.38 93 LEU A CA 1
ATOM 764 C C . LEU A 1 93 ? 5.287 -1.223 9.674 1.00 89.38 93 LEU A C 1
ATOM 766 O O . LEU A 1 93 ? 6.040 -2.014 9.105 1.00 89.38 93 LEU A O 1
ATOM 770 N N . PRO A 1 94 ? 4.840 -1.446 10.918 1.00 88.19 94 PRO A N 1
ATOM 771 C CA . PRO A 1 94 ? 5.180 -2.658 11.638 1.00 88.19 94 PRO A CA 1
ATOM 772 C C . PRO A 1 94 ? 4.374 -3.823 11.097 1.00 88.19 94 PRO A C 1
ATOM 774 O O . PRO A 1 94 ? 3.232 -3.650 10.682 1.00 88.19 94 PRO A O 1
ATOM 777 N N . GLN A 1 95 ? 4.953 -5.008 11.201 1.00 79.25 95 GLN A N 1
ATOM 778 C CA . GLN A 1 95 ? 4.323 -6.187 10.649 1.00 79.25 95 GLN A CA 1
ATOM 779 C C . GLN A 1 95 ? 2.972 -6.507 11.293 1.00 79.25 95 GLN A C 1
ATOM 781 O O . GLN A 1 95 ? 1.978 -6.701 10.604 1.00 79.25 95 GLN A O 1
ATOM 786 N N . SER A 1 96 ? 2.903 -6.373 12.618 1.00 87.69 96 SER A N 1
ATOM 787 C CA . SER A 1 96 ? 1.671 -6.582 13.376 1.00 87.69 96 SER A CA 1
ATOM 788 C C . SER A 1 96 ? 0.471 -5.773 12.873 1.00 87.69 96 SER A C 1
ATOM 790 O O . SER A 1 96 ? -0.655 -6.181 13.112 1.00 87.69 96 SER A O 1
ATOM 792 N N . LEU A 1 97 ? 0.685 -4.643 12.182 1.00 93.50 97 LEU A N 1
ATOM 793 C CA . LEU A 1 97 ? -0.394 -3.865 11.570 1.00 93.50 97 LEU A CA 1
ATOM 794 C C . LEU A 1 97 ? -1.041 -4.584 10.379 1.00 93.50 97 LEU A C 1
ATOM 796 O O . LEU A 1 97 ? -2.254 -4.497 10.227 1.00 93.50 97 LEU A O 1
ATOM 800 N N . TYR A 1 98 ? -0.255 -5.256 9.537 1.00 89.00 98 TYR A N 1
ATOM 801 C CA . TYR A 1 98 ? -0.793 -6.025 8.415 1.00 89.00 98 TYR A CA 1
ATOM 802 C C . TYR A 1 98 ? -1.439 -7.318 8.915 1.00 89.00 98 TYR A C 1
ATOM 804 O O . TYR A 1 98 ? -2.514 -7.664 8.443 1.00 89.00 98 TYR A O 1
ATOM 812 N N . ASP A 1 99 ? -0.835 -7.974 9.911 1.00 85.38 99 ASP A N 1
ATOM 813 C CA . ASP A 1 99 ? -1.328 -9.246 10.456 1.00 85.38 99 ASP A CA 1
ATOM 814 C C . ASP A 1 99 ? -2.737 -9.114 11.069 1.00 85.38 99 ASP A C 1
ATOM 816 O O . ASP A 1 99 ? -3.551 -10.027 10.966 1.00 85.38 99 ASP A O 1
ATOM 820 N N . MET A 1 100 ? -3.040 -7.969 11.693 1.00 93.06 100 MET A N 1
ATOM 821 C CA . MET A 1 100 ? -4.362 -7.683 12.276 1.00 93.06 100 MET A CA 1
ATOM 822 C C . MET A 1 100 ? -5.367 -7.090 11.273 1.00 93.06 100 MET A C 1
ATOM 824 O O . MET A 1 100 ? -6.543 -6.925 11.603 1.00 93.06 100 MET A O 1
ATOM 828 N N . ALA A 1 101 ? -4.918 -6.693 10.080 1.00 95.19 101 ALA A N 1
ATOM 829 C CA . ALA A 1 101 ? -5.771 -6.019 9.112 1.00 95.19 101 ALA A CA 1
ATOM 830 C C . ALA A 1 101 ? -6.586 -7.016 8.290 1.00 95.19 101 ALA A C 1
ATOM 832 O O . ALA A 1 101 ? -6.062 -7.968 7.726 1.00 95.19 101 ALA A O 1
ATOM 833 N N . ILE A 1 102 ? -7.880 -6.734 8.142 1.00 95.25 102 ILE A N 1
ATOM 834 C CA . ILE A 1 102 ? -8.770 -7.499 7.256 1.00 95.25 102 ILE A CA 1
ATOM 835 C C . ILE A 1 102 ? -8.478 -7.163 5.791 1.00 95.25 102 ILE A C 1
ATOM 837 O O . ILE A 1 102 ? -8.563 -8.006 4.903 1.00 95.25 102 ILE A O 1
ATOM 841 N N . ALA A 1 103 ? -8.161 -5.897 5.532 1.00 93.00 103 ALA A N 1
ATOM 842 C CA . ALA A 1 103 ? -7.802 -5.391 4.221 1.00 93.00 103 ALA A CA 1
ATOM 843 C C . ALA A 1 103 ? -6.927 -4.152 4.382 1.00 93.00 103 ALA A C 1
ATOM 845 O O . ALA A 1 103 ? -7.016 -3.440 5.386 1.00 93.00 103 ALA A O 1
ATOM 846 N N . HIS A 1 104 ? -6.128 -3.846 3.367 1.00 93.94 104 HIS A N 1
ATOM 847 C CA . HIS A 1 104 ? -5.353 -2.618 3.338 1.00 93.94 104 HIS A CA 1
ATOM 848 C C . HIS A 1 104 ? -5.246 -2.068 1.917 1.00 93.94 104 HIS A C 1
ATOM 850 O O . HIS A 1 104 ? -5.492 -2.772 0.938 1.00 93.94 104 HIS A O 1
ATOM 856 N N . LYS A 1 105 ? -4.915 -0.784 1.801 1.00 90.94 105 LYS A N 1
ATOM 857 C CA . LYS A 1 105 ? -4.532 -0.162 0.533 1.00 90.94 105 LYS A CA 1
ATOM 858 C C . LYS A 1 105 ? -3.476 0.892 0.803 1.00 90.94 105 LYS A C 1
ATOM 860 O O . LYS A 1 105 ? -3.638 1.728 1.694 1.00 90.94 105 LYS A O 1
ATOM 865 N N . SER A 1 106 ? -2.440 0.873 -0.020 1.00 89.69 106 SER A N 1
ATOM 866 C CA . SER A 1 106 ? -1.414 1.907 -0.070 1.00 89.69 106 SER A CA 1
ATOM 867 C C . SER A 1 106 ? -1.453 2.603 -1.426 1.00 89.69 106 SER A C 1
ATOM 869 O O . SER A 1 106 ? -1.783 1.973 -2.428 1.00 89.69 106 SER A O 1
ATOM 871 N N . ILE A 1 107 ? -1.153 3.899 -1.436 1.00 86.31 107 ILE A N 1
ATOM 872 C CA . ILE A 1 107 ? -1.051 4.715 -2.652 1.00 86.31 107 ILE A CA 1
ATOM 873 C C . ILE A 1 107 ? 0.080 5.735 -2.534 1.00 86.31 107 ILE A C 1
ATOM 875 O O . ILE A 1 107 ? 0.459 6.143 -1.423 1.00 86.31 107 ILE A O 1
ATOM 879 N N . MET A 1 108 ? 0.554 6.219 -3.679 1.00 84.12 108 MET A N 1
ATOM 880 C CA . MET A 1 108 ? 1.265 7.496 -3.746 1.00 84.12 108 MET A CA 1
ATOM 881 C C . MET A 1 108 ? 0.275 8.653 -3.873 1.00 84.12 108 MET A C 1
ATOM 883 O O . MET A 1 108 ? -0.755 8.548 -4.536 1.00 84.12 108 MET A O 1
ATOM 887 N N . ARG A 1 109 ? 0.568 9.782 -3.220 1.00 86.69 109 ARG A N 1
ATOM 888 C CA . ARG A 1 109 ? -0.224 11.000 -3.431 1.00 86.69 109 ARG A CA 1
ATOM 889 C C . ARG A 1 109 ? 0.096 11.596 -4.796 1.00 86.69 109 ARG A C 1
ATOM 891 O O . ARG A 1 109 ? 1.253 11.686 -5.191 1.00 86.69 109 ARG A O 1
ATOM 898 N N . ILE A 1 110 ? -0.942 12.076 -5.468 1.00 80.38 110 ILE A N 1
ATOM 899 C CA . ILE A 1 110 ? -0.811 12.825 -6.719 1.00 80.38 110 ILE A CA 1
ATOM 900 C C . ILE A 1 110 ? -0.154 14.182 -6.430 1.00 80.38 110 ILE A C 1
ATOM 902 O O . ILE A 1 110 ? -0.433 14.805 -5.401 1.00 80.38 110 ILE A O 1
ATOM 906 N N . GLY A 1 111 ? 0.711 14.643 -7.337 1.00 73.56 111 GLY A N 1
ATOM 907 C CA . GLY A 1 111 ? 1.381 15.943 -7.240 1.00 73.56 111 GLY A CA 1
ATOM 908 C C . GLY A 1 111 ? 2.549 15.980 -6.255 1.00 73.56 111 GLY A C 1
ATOM 909 O O . GLY A 1 111 ? 3.058 17.060 -5.962 1.00 73.56 111 GLY A O 1
ATOM 910 N N . VAL A 1 112 ? 2.972 14.825 -5.724 1.00 75.06 112 VAL A N 1
ATOM 911 C CA . VAL A 1 112 ? 4.251 14.725 -5.014 1.00 75.06 112 VAL A CA 1
ATOM 912 C C . VAL A 1 112 ? 5.333 15.195 -5.987 1.00 75.06 112 VAL A C 1
ATOM 914 O O . VAL A 1 112 ? 5.417 14.608 -7.065 1.00 75.06 112 VAL A O 1
ATOM 917 N N . PRO A 1 113 ? 6.139 16.227 -5.656 1.00 65.06 113 PRO A N 1
ATOM 918 C CA . PRO A 1 113 ? 7.330 16.532 -6.426 1.00 65.06 113 PRO A CA 1
ATOM 919 C C . PRO A 1 113 ? 8.137 15.253 -6.375 1.00 65.06 113 PRO A C 1
ATOM 921 O O . PRO A 1 113 ? 8.495 14.801 -5.280 1.00 65.06 113 PRO A O 1
ATOM 924 N N . GLU A 1 114 ? 8.259 14.599 -7.526 1.00 56.41 114 GLU A N 1
ATOM 925 C CA . GLU A 1 114 ? 8.842 13.275 -7.599 1.00 56.41 114 GLU A CA 1
ATOM 926 C C . GLU A 1 114 ? 10.142 13.310 -6.794 1.00 56.41 114 GLU A C 1
ATOM 928 O O . GLU A 1 114 ? 10.945 14.229 -6.958 1.00 56.41 114 GLU A O 1
ATOM 933 N N . LYS A 1 115 ? 10.372 12.329 -5.906 1.00 57.16 115 LYS A N 1
ATOM 934 C CA . LYS A 1 115 ? 11.751 11.852 -5.819 1.00 57.16 115 LYS A CA 1
ATOM 935 C C . LYS A 1 115 ? 11.963 11.332 -7.235 1.00 57.16 115 LYS A C 1
ATOM 937 O O . LYS A 1 115 ? 11.342 10.294 -7.533 1.00 57.16 115 LYS A O 1
ATOM 942 N N . PRO A 1 116 ? 12.669 12.086 -8.100 1.00 58.03 116 PRO A N 1
ATOM 943 C CA . PRO A 1 116 ? 12.795 11.693 -9.482 1.00 58.03 116 PRO A CA 1
ATOM 944 C C . PRO A 1 116 ? 13.366 10.291 -9.434 1.00 58.03 116 PRO A C 1
ATOM 946 O O . PRO A 1 116 ? 14.191 9.971 -8.564 1.00 58.03 116 PRO A O 1
ATOM 949 N N . CYS A 1 117 ? 12.863 9.431 -10.300 1.00 63.25 117 CYS A N 1
ATOM 950 C CA . CYS A 1 117 ? 13.591 8.215 -10.587 1.00 63.25 117 CYS A CA 1
ATOM 951 C C . CYS A 1 117 ? 15.030 8.646 -10.900 1.00 63.25 117 CYS A C 1
ATOM 953 O O . CYS A 1 117 ? 15.243 9.695 -11.509 1.00 63.25 117 CYS A O 1
ATOM 955 N N . GLU A 1 118 ? 16.019 7.944 -10.344 1.00 66.25 118 GLU A N 1
ATOM 956 C CA . GLU A 1 118 ? 17.406 8.443 -10.327 1.00 66.25 118 GLU A CA 1
ATOM 957 C C . GLU A 1 118 ? 17.967 8.677 -11.744 1.00 66.25 118 GLU A C 1
ATOM 959 O O . GLU A 1 118 ? 18.976 9.361 -11.905 1.00 66.25 118 GLU A O 1
ATOM 964 N N . SER A 1 119 ? 17.269 8.167 -12.763 1.00 72.56 119 SER A N 1
ATOM 965 C CA . SER A 1 119 ? 17.434 8.475 -14.177 1.00 72.56 119 SER A CA 1
ATOM 966 C C . SER A 1 119 ? 16.083 8.718 -14.867 1.00 72.56 119 SER A C 1
ATOM 968 O O . SER A 1 119 ? 15.026 8.416 -14.312 1.00 72.56 119 SER A O 1
ATOM 970 N N . GLU A 1 120 ? 16.127 9.217 -16.106 1.00 79.44 120 GLU A N 1
ATOM 971 C CA . GLU A 1 120 ? 14.979 9.296 -17.031 1.00 79.44 120 GLU A CA 1
ATOM 972 C C . GLU A 1 120 ? 14.691 7.957 -17.743 1.00 79.44 120 GLU A C 1
ATOM 974 O O . GLU A 1 120 ? 13.744 7.844 -18.519 1.00 79.44 120 GLU A O 1
ATOM 979 N N . GLU A 1 121 ? 15.483 6.914 -17.479 1.00 86.38 121 GLU A N 1
ATOM 980 C CA . GLU A 1 121 ? 15.297 5.596 -18.089 1.00 86.38 121 GLU A CA 1
ATOM 981 C C . GLU A 1 121 ? 14.226 4.777 -17.342 1.00 86.38 121 GLU A C 1
ATOM 983 O O . GLU A 1 121 ? 14.070 4.928 -16.119 1.00 86.38 121 GLU A O 1
ATOM 988 N N . PRO A 1 122 ? 13.496 3.881 -18.040 1.00 90.81 122 PRO A N 1
ATOM 989 C CA . PRO A 1 122 ? 12.601 2.920 -17.406 1.00 90.81 122 PRO A CA 1
ATOM 990 C C . PRO A 1 122 ? 13.299 2.156 -16.280 1.00 90.81 122 PRO A C 1
ATOM 992 O O . PRO A 1 122 ? 14.310 1.489 -16.498 1.00 90.81 122 PRO A O 1
ATOM 995 N N . SER A 1 123 ? 12.767 2.238 -15.064 1.00 90.88 123 SER A N 1
ATOM 996 C CA . SER A 1 123 ? 13.395 1.620 -13.892 1.00 90.88 123 SER A CA 1
ATOM 997 C C . SER A 1 123 ? 12.373 1.147 -12.861 1.00 90.88 123 SER A C 1
ATOM 999 O O . SER A 1 123 ? 11.176 1.423 -12.957 1.00 90.88 123 SER A O 1
ATOM 1001 N N . ILE A 1 124 ? 12.838 0.377 -11.879 1.00 91.12 124 ILE A N 1
ATOM 1002 C CA . ILE A 1 124 ? 12.002 -0.182 -10.817 1.00 91.12 124 ILE A CA 1
ATOM 1003 C C . ILE A 1 124 ? 12.656 0.046 -9.453 1.00 91.12 124 ILE A C 1
ATOM 1005 O O . ILE A 1 124 ? 13.835 -0.242 -9.265 1.00 91.12 124 ILE A O 1
ATOM 1009 N N . GLU A 1 125 ? 11.892 0.567 -8.495 1.00 89.38 125 GLU A N 1
ATOM 1010 C CA . GLU A 1 125 ? 12.347 0.864 -7.132 1.00 89.38 125 GLU A CA 1
ATOM 1011 C C . GLU A 1 125 ? 11.541 0.033 -6.129 1.00 89.38 125 GLU A C 1
ATOM 1013 O O . GLU A 1 125 ? 10.312 0.113 -6.078 1.00 89.38 125 GLU A O 1
ATOM 1018 N N . LEU A 1 126 ? 12.220 -0.759 -5.296 1.00 87.50 126 LEU A N 1
ATOM 1019 C CA . LEU A 1 126 ? 11.574 -1.481 -4.200 1.00 87.50 126 LEU A CA 1
ATOM 1020 C C . LEU A 1 126 ? 11.405 -0.558 -2.998 1.00 87.50 126 LEU A C 1
ATOM 1022 O O . LEU A 1 126 ? 12.368 0.010 -2.490 1.00 87.50 126 LEU A O 1
ATOM 1026 N N . THR A 1 127 ? 10.169 -0.433 -2.523 1.00 79.94 127 THR A N 1
ATOM 1027 C CA . THR A 1 127 ? 9.822 0.459 -1.409 1.00 79.94 127 THR A CA 1
ATOM 1028 C C . THR A 1 127 ? 9.495 -0.288 -0.119 1.00 79.94 127 THR A C 1
ATOM 1030 O O . THR A 1 127 ? 9.495 0.327 0.951 1.00 79.94 127 THR A O 1
ATOM 1033 N N . TYR A 1 128 ? 9.250 -1.598 -0.207 1.00 79.69 128 TYR A N 1
ATOM 1034 C CA . TYR A 1 128 ? 9.193 -2.525 0.917 1.00 79.69 128 TYR A CA 1
ATOM 1035 C C . TYR A 1 128 ? 9.565 -3.937 0.450 1.00 79.69 128 TYR A C 1
ATOM 1037 O O . TYR A 1 128 ? 9.044 -4.430 -0.551 1.00 79.69 128 TYR A O 1
ATOM 1045 N N . ILE A 1 129 ? 10.466 -4.574 1.198 1.00 86.25 129 ILE A N 1
ATOM 1046 C CA . ILE A 1 129 ? 10.875 -5.966 1.013 1.00 86.25 129 ILE A CA 1
ATOM 1047 C C . ILE A 1 129 ? 10.465 -6.732 2.281 1.00 86.25 129 ILE A C 1
ATOM 1049 O O . ILE A 1 129 ? 10.953 -6.369 3.359 1.00 86.25 129 ILE A O 1
ATOM 1053 N N . PRO A 1 130 ? 9.595 -7.756 2.178 1.00 84.06 130 PRO A N 1
ATOM 1054 C CA . PRO A 1 130 ? 9.228 -8.615 3.303 1.00 84.06 130 PRO A CA 1
ATOM 1055 C C . PRO A 1 130 ? 10.465 -9.226 3.958 1.00 84.06 130 PRO A C 1
ATOM 1057 O O . PRO A 1 130 ? 11.419 -9.598 3.265 1.00 84.06 130 PRO A O 1
ATOM 1060 N N . LYS A 1 131 ? 10.479 -9.351 5.290 1.00 82.31 131 LYS A N 1
ATOM 1061 C CA . LYS A 1 131 ? 11.591 -10.054 5.939 1.00 82.31 131 LYS A CA 1
ATOM 1062 C C . LYS A 1 131 ? 11.451 -11.556 5.725 1.00 82.31 131 LYS A C 1
ATOM 1064 O O . LYS A 1 131 ? 10.371 -12.090 5.494 1.00 82.31 131 LYS A O 1
ATOM 1069 N N . LYS A 1 132 ? 12.569 -12.263 5.862 1.00 88.19 132 LYS A N 1
ATOM 1070 C CA . LYS A 1 132 ? 12.568 -13.725 5.851 1.00 88.19 132 LYS A CA 1
ATOM 1071 C C . LYS A 1 132 ? 11.624 -14.269 6.935 1.00 88.19 132 LYS A C 1
ATOM 1073 O O . LYS A 1 132 ? 11.662 -13.805 8.073 1.00 88.19 132 LYS A O 1
ATOM 1078 N N . ASN A 1 133 ? 10.866 -15.300 6.577 1.00 86.75 133 ASN A N 1
ATOM 1079 C CA . ASN A 1 133 ? 9.818 -15.972 7.349 1.00 86.75 133 ASN A CA 1
ATOM 1080 C C . ASN A 1 133 ? 8.540 -15.140 7.564 1.00 86.75 133 ASN A C 1
ATOM 1082 O O . ASN A 1 133 ? 7.725 -15.490 8.413 1.00 86.75 133 ASN A O 1
ATOM 1086 N N . GLU A 1 134 ? 8.351 -14.070 6.792 1.00 83.06 134 GLU A N 1
ATOM 1087 C CA . GLU A 1 134 ? 7.108 -13.300 6.740 1.00 83.06 134 GLU A CA 1
ATOM 1088 C C . GLU A 1 134 ? 6.341 -13.588 5.431 1.00 83.06 134 GLU A C 1
ATOM 1090 O O . GLU A 1 134 ? 6.960 -13.810 4.390 1.00 83.06 134 GLU A O 1
ATOM 1095 N N . ASN A 1 135 ? 5.002 -13.575 5.474 1.00 84.62 135 ASN A N 1
ATOM 1096 C CA . ASN A 1 135 ? 4.125 -13.868 4.328 1.00 84.62 135 ASN A CA 1
ATOM 1097 C C . ASN A 1 135 ? 3.517 -12.592 3.718 1.00 84.62 135 ASN A C 1
ATOM 1099 O O . ASN A 1 135 ? 2.300 -12.485 3.575 1.00 84.62 135 ASN A O 1
ATOM 1103 N N . HIS A 1 136 ? 4.353 -11.592 3.422 1.00 81.62 136 HIS A N 1
ATOM 1104 C CA . HIS A 1 136 ? 3.890 -10.307 2.881 1.00 81.62 136 HIS A CA 1
ATOM 1105 C C . HIS A 1 136 ? 4.257 -10.111 1.428 1.00 81.62 136 HIS A C 1
ATOM 1107 O O . HIS A 1 136 ? 5.160 -10.744 0.879 1.00 81.62 136 HIS A O 1
ATOM 1113 N N . ASN A 1 137 ? 3.570 -9.144 0.839 1.00 90.50 137 ASN A N 1
ATOM 1114 C CA . ASN A 1 137 ? 3.781 -8.757 -0.533 1.00 90.50 137 ASN A CA 1
ATOM 1115 C C . ASN A 1 137 ? 5.019 -7.865 -0.655 1.00 90.50 137 ASN A C 1
ATOM 1117 O O . ASN A 1 137 ? 5.310 -7.012 0.187 1.00 90.50 137 ASN A O 1
ATOM 1121 N N . LEU A 1 138 ? 5.744 -8.056 -1.748 1.00 91.56 138 LEU A N 1
ATOM 1122 C CA . LEU A 1 138 ? 6.780 -7.148 -2.206 1.00 91.56 138 LEU A CA 1
ATOM 1123 C C . LEU A 1 138 ? 6.119 -5.890 -2.778 1.00 91.56 138 LEU A C 1
ATOM 1125 O O . LEU A 1 138 ? 5.244 -6.008 -3.635 1.00 91.56 138 LEU A O 1
ATOM 1129 N N . ILE A 1 139 ? 6.551 -4.703 -2.346 1.00 88.25 139 ILE A N 1
ATOM 1130 C CA . ILE A 1 139 ? 5.973 -3.431 -2.807 1.00 88.25 139 ILE A CA 1
ATOM 1131 C C . ILE A 1 139 ? 7.054 -2.588 -3.467 1.00 88.25 139 ILE A C 1
ATOM 1133 O O . ILE A 1 139 ? 8.144 -2.389 -2.918 1.00 88.25 139 ILE A O 1
ATOM 1137 N N . GLY A 1 140 ? 6.732 -2.008 -4.615 1.00 89.25 140 GLY A N 1
ATOM 1138 C CA . GLY A 1 140 ? 7.623 -1.087 -5.300 1.00 89.25 140 GLY A CA 1
ATOM 1139 C C . GLY A 1 140 ? 6.898 -0.092 -6.189 1.00 89.25 140 GLY A C 1
ATOM 1140 O O . GLY A 1 140 ? 5.673 0.018 -6.168 1.00 89.25 140 GLY A O 1
ATOM 1141 N N . ARG A 1 141 ? 7.697 0.655 -6.944 1.00 88.94 141 ARG A N 1
ATOM 1142 C CA . ARG A 1 141 ? 7.277 1.664 -7.910 1.00 88.94 141 ARG A CA 1
ATOM 1143 C C . ARG A 1 141 ? 7.990 1.426 -9.237 1.00 88.94 141 ARG A C 1
ATOM 1145 O O . ARG A 1 141 ? 9.198 1.199 -9.242 1.00 88.94 141 ARG A O 1
ATOM 1152 N N . ALA A 1 142 ? 7.254 1.505 -10.338 1.00 91.94 142 ALA A N 1
ATOM 1153 C CA . ALA A 1 142 ? 7.814 1.607 -11.676 1.00 91.94 142 ALA A CA 1
ATOM 1154 C C . ALA A 1 142 ? 8.033 3.079 -12.048 1.00 91.94 142 ALA A C 1
ATOM 1156 O O . ALA A 1 142 ? 7.261 3.961 -11.677 1.00 91.94 142 ALA A O 1
ATOM 1157 N N . CYS A 1 143 ? 9.112 3.338 -12.764 1.00 89.00 143 CYS A N 1
ATOM 1158 C CA . CYS A 1 143 ? 9.638 4.662 -13.042 1.00 89.00 143 CYS A CA 1
ATOM 1159 C C . CYS A 1 143 ? 9.752 4.875 -14.548 1.00 89.00 143 CYS A C 1
ATOM 1161 O O . CYS A 1 143 ? 10.201 3.967 -15.245 1.00 89.00 143 CYS A O 1
ATOM 1163 N N . ASN A 1 144 ? 9.381 6.068 -15.025 1.00 88.56 144 ASN A N 1
ATOM 1164 C CA . ASN A 1 144 ? 9.493 6.488 -16.431 1.00 88.56 144 ASN A CA 1
ATOM 1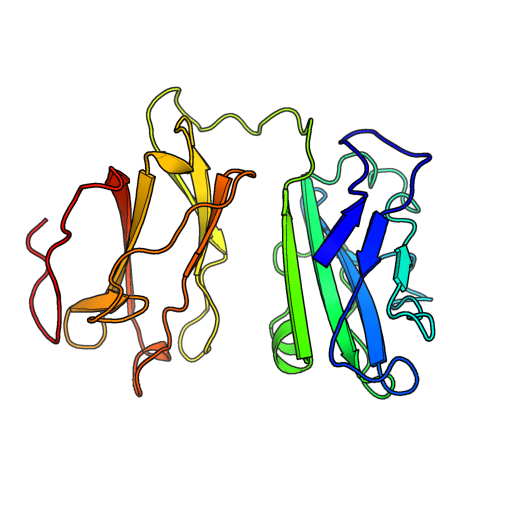165 C C . ASN A 1 144 ? 8.856 5.508 -17.432 1.00 88.56 144 ASN A C 1
ATOM 1167 O O . ASN A 1 144 ? 9.395 5.255 -18.508 1.00 88.56 144 ASN A O 1
ATOM 1171 N N . VAL A 1 145 ? 7.707 4.938 -17.065 1.00 90.31 145 VAL A N 1
ATOM 1172 C CA . VAL A 1 145 ? 6.923 4.043 -17.922 1.00 90.31 145 VAL A CA 1
ATOM 1173 C C . VAL A 1 145 ? 5.443 4.371 -17.842 1.00 90.31 145 VAL A C 1
ATOM 1175 O O . VAL A 1 145 ? 4.963 4.869 -16.824 1.00 90.31 145 VAL A O 1
ATOM 1178 N N . ILE A 1 146 ? 4.716 4.043 -18.907 1.00 90.00 146 ILE A N 1
ATOM 1179 C CA . ILE A 1 146 ? 3.254 4.023 -18.908 1.00 90.00 146 ILE A CA 1
ATOM 1180 C C . ILE A 1 146 ? 2.824 2.711 -18.228 1.00 90.00 146 ILE A C 1
ATOM 1182 O O . ILE A 1 146 ? 3.161 1.645 -18.747 1.00 90.00 146 ILE A O 1
ATOM 1186 N N . PRO A 1 147 ? 2.112 2.739 -17.080 1.00 91.19 147 PRO A N 1
ATOM 1187 C CA . PRO A 1 147 ? 1.793 1.528 -16.315 1.00 91.19 147 PRO A CA 1
ATOM 1188 C C . PRO A 1 147 ? 1.086 0.422 -17.106 1.00 91.19 147 PRO A C 1
ATOM 1190 O O . PRO A 1 147 ? 1.299 -0.752 -16.834 1.00 91.19 147 PRO A O 1
ATOM 1193 N N . GLU A 1 148 ? 0.271 0.779 -18.099 1.00 90.81 148 GLU A N 1
ATOM 1194 C CA . GLU A 1 148 ? -0.473 -0.182 -18.926 1.00 90.81 148 GLU A CA 1
ATOM 1195 C C . GLU A 1 148 ? 0.426 -0.950 -19.916 1.00 90.81 148 GLU A C 1
ATOM 1197 O O . GLU A 1 148 ? 0.154 -2.111 -20.239 1.00 90.81 148 GLU A O 1
ATOM 1202 N N . ASP A 1 149 ? 1.537 -0.342 -20.340 1.00 96.12 149 ASP A N 1
ATOM 1203 C CA . ASP A 1 149 ? 2.484 -0.925 -21.296 1.00 96.12 149 ASP A CA 1
ATOM 1204 C C . ASP A 1 149 ? 3.510 -1.843 -20.620 1.00 96.12 149 ASP A C 1
ATOM 1206 O O . ASP A 1 149 ? 4.250 -2.560 -21.294 1.00 96.12 149 ASP A O 1
ATOM 1210 N N . TYR A 1 150 ? 3.558 -1.861 -19.285 1.00 97.50 150 TYR A N 1
ATOM 1211 C CA . TYR A 1 150 ? 4.569 -2.579 -18.517 1.00 97.50 150 TYR A CA 1
ATOM 1212 C C . TYR A 1 150 ? 3.968 -3.427 -17.394 1.00 97.50 150 TYR A C 1
ATOM 1214 O O . TYR A 1 150 ? 2.867 -3.205 -16.900 1.00 97.50 150 TYR A O 1
ATOM 1222 N N . LYS A 1 151 ? 4.717 -4.445 -16.976 1.00 98.06 151 LYS A N 1
ATOM 1223 C CA . LYS A 1 151 ? 4.417 -5.309 -15.832 1.00 98.06 151 LYS A CA 1
ATOM 1224 C C . LYS A 1 151 ? 5.701 -5.633 -15.078 1.00 98.06 151 LYS A C 1
ATOM 1226 O O . LYS A 1 151 ? 6.804 -5.356 -15.549 1.00 98.06 151 LYS A O 1
ATOM 1231 N N . VAL A 1 152 ? 5.558 -6.246 -13.907 1.00 98.25 152 VAL A N 1
ATOM 1232 C CA . VAL A 1 152 ? 6.692 -6.661 -13.078 1.00 98.25 152 VAL A CA 1
ATOM 1233 C C . VAL A 1 152 ? 6.782 -8.181 -13.031 1.00 98.25 152 VAL A C 1
ATOM 1235 O O . VAL A 1 152 ? 5.857 -8.845 -12.563 1.00 98.25 152 VAL A O 1
ATOM 1238 N N . ALA A 1 153 ? 7.903 -8.734 -13.490 1.00 97.94 153 ALA A N 1
ATOM 1239 C CA . ALA A 1 153 ? 8.244 -10.138 -13.284 1.00 97.94 153 ALA A CA 1
ATOM 1240 C C . ALA A 1 153 ? 9.021 -10.278 -11.970 1.00 97.94 153 ALA A C 1
ATOM 1242 O O . ALA A 1 153 ? 10.041 -9.609 -11.773 1.00 97.94 153 ALA A O 1
ATOM 1243 N N . VAL A 1 154 ? 8.541 -11.139 -11.071 1.00 97.94 154 VAL A N 1
ATOM 1244 C CA . VAL A 1 154 ? 9.148 -11.350 -9.752 1.00 97.94 154 VAL A CA 1
ATOM 1245 C C . VAL A 1 154 ? 9.557 -12.806 -9.588 1.00 97.94 154 VAL A C 1
ATOM 1247 O O . VAL A 1 154 ? 8.816 -13.731 -9.924 1.00 97.94 154 VAL A O 1
ATOM 1250 N N . TYR A 1 155 ? 10.742 -13.006 -9.027 1.00 97.06 155 TYR A N 1
ATOM 1251 C CA . TYR A 1 155 ? 11.287 -14.315 -8.712 1.00 97.06 155 TYR A CA 1
ATOM 1252 C C . TYR A 1 155 ? 11.821 -14.334 -7.295 1.00 97.06 155 TYR A C 1
ATOM 1254 O O . TYR A 1 155 ? 12.444 -13.373 -6.849 1.00 97.06 155 TYR A O 1
ATOM 1262 N N . ILE A 1 156 ? 11.659 -15.462 -6.617 1.00 96.38 156 ILE A N 1
ATOM 1263 C CA . ILE A 1 156 ? 12.299 -15.703 -5.324 1.00 96.38 156 ILE A CA 1
ATOM 1264 C C . ILE A 1 156 ? 13.215 -16.916 -5.394 1.00 96.38 156 ILE A C 1
ATOM 1266 O O . ILE A 1 156 ? 12.978 -17.837 -6.178 1.00 96.38 156 ILE A O 1
ATOM 1270 N N . PHE A 1 157 ? 14.251 -16.929 -4.557 1.00 94.69 157 PHE A N 1
ATOM 1271 C CA . PHE A 1 157 ? 15.153 -18.068 -4.429 1.00 94.69 157 PHE A CA 1
ATOM 1272 C C . PHE A 1 157 ? 14.906 -18.846 -3.133 1.00 94.69 157 PHE A C 1
ATOM 1274 O O . PHE A 1 157 ? 15.299 -18.401 -2.050 1.00 94.69 157 PHE A O 1
ATOM 1281 N N . VAL A 1 158 ? 14.326 -20.040 -3.273 1.00 92.88 158 VAL A N 1
ATOM 1282 C CA . VAL A 1 158 ? 14.107 -21.037 -2.214 1.00 92.88 158 VAL A CA 1
ATOM 1283 C C . VAL A 1 158 ? 14.648 -22.369 -2.718 1.00 92.88 158 VAL A C 1
ATOM 1285 O O . VAL A 1 158 ? 13.961 -23.097 -3.433 1.00 92.88 158 VAL A O 1
ATOM 1288 N N . HIS A 1 159 ? 15.925 -22.636 -2.429 1.00 89.62 159 HIS A N 1
ATOM 1289 C CA . HIS A 1 159 ? 16.683 -23.785 -2.959 1.00 89.62 159 HIS A CA 1
ATOM 1290 C C . HIS A 1 159 ? 16.706 -23.904 -4.502 1.00 89.62 159 HIS A C 1
ATOM 1292 O O . HIS A 1 159 ? 17.151 -24.909 -5.042 1.00 89.62 159 HIS A O 1
ATOM 1298 N N . GLY A 1 160 ? 16.276 -22.853 -5.198 1.00 91.50 160 GLY A N 1
ATOM 1299 C CA . GLY A 1 160 ? 16.047 -22.758 -6.635 1.00 91.50 160 GLY A CA 1
ATOM 1300 C C . GLY A 1 160 ? 15.188 -21.522 -6.909 1.00 91.50 160 GLY A C 1
ATOM 1301 O O . GLY A 1 160 ? 14.607 -20.962 -5.975 1.00 91.50 160 GLY A O 1
ATOM 1302 N N . TRP A 1 161 ? 15.119 -21.057 -8.157 1.00 94.56 161 TRP A N 1
ATOM 1303 C CA . TRP A 1 161 ? 14.259 -19.922 -8.493 1.00 94.56 161 TRP A CA 1
ATOM 1304 C C . TRP A 1 161 ? 12.816 -20.366 -8.723 1.00 94.56 161 TRP A C 1
ATOM 1306 O O . TRP A 1 161 ? 12.552 -21.422 -9.311 1.00 94.56 161 TRP A O 1
ATOM 1316 N N . TRP A 1 162 ? 11.892 -19.522 -8.276 1.00 94.75 162 TRP A N 1
ATOM 1317 C CA . TRP A 1 162 ? 10.451 -19.714 -8.383 1.00 94.75 162 TRP A CA 1
ATOM 1318 C C . TRP A 1 162 ? 9.787 -18.443 -8.897 1.00 94.75 162 TRP A C 1
ATOM 1320 O O . TRP A 1 162 ? 10.080 -17.354 -8.405 1.00 94.75 162 TRP A O 1
ATOM 1330 N N . THR A 1 163 ? 8.888 -18.592 -9.868 1.00 96.06 163 THR A N 1
ATOM 1331 C CA . THR A 1 163 ? 8.095 -17.490 -10.426 1.00 96.06 163 THR A CA 1
ATOM 1332 C C . THR A 1 163 ? 7.014 -17.027 -9.458 1.00 96.06 163 THR A C 1
ATOM 1334 O O . THR A 1 163 ? 6.311 -17.853 -8.867 1.00 96.06 163 THR A O 1
ATOM 1337 N N . LYS A 1 164 ? 6.858 -15.704 -9.353 1.00 96.31 164 LYS A N 1
ATOM 1338 C CA . LYS A 1 164 ? 5.825 -15.024 -8.570 1.00 96.31 164 LYS A CA 1
ATOM 1339 C C . LYS A 1 164 ? 5.010 -14.039 -9.428 1.00 96.31 164 LYS A C 1
ATOM 1341 O O . LYS A 1 164 ? 5.535 -13.546 -10.422 1.00 96.31 164 LYS A O 1
ATOM 1346 N N . PRO A 1 165 ? 3.736 -13.775 -9.072 1.00 96.00 165 PRO A N 1
ATOM 1347 C CA . PRO A 1 165 ? 3.036 -14.321 -7.908 1.00 96.00 165 PRO A CA 1
ATOM 1348 C C . PRO A 1 165 ? 2.701 -15.801 -8.060 1.00 96.00 165 PRO A C 1
ATOM 1350 O O . PRO A 1 165 ? 2.792 -16.546 -7.094 1.00 96.00 165 PRO A O 1
ATOM 1353 N N . THR A 1 166 ? 2.428 -16.290 -9.269 1.00 93.94 166 THR A N 1
ATOM 1354 C CA . THR A 1 166 ? 2.210 -17.726 -9.499 1.00 93.94 166 THR A CA 1
ATOM 1355 C C . THR A 1 166 ? 2.764 -18.156 -10.850 1.00 93.94 166 THR A C 1
ATOM 1357 O O . THR A 1 166 ? 2.936 -17.340 -11.747 1.00 93.94 166 THR A O 1
ATOM 1360 N N . TYR A 1 167 ? 2.968 -19.459 -11.046 1.00 90.62 167 TYR A N 1
ATOM 1361 C CA . TYR A 1 167 ? 3.356 -20.000 -12.354 1.00 90.62 167 TYR A CA 1
ATOM 1362 C C . TYR A 1 167 ? 2.308 -19.710 -13.448 1.00 90.62 167 TYR A C 1
ATOM 1364 O O . TYR A 1 167 ? 2.658 -19.475 -14.599 1.00 90.62 167 TYR A O 1
ATOM 1372 N N . LYS A 1 168 ? 1.015 -19.710 -13.084 1.00 92.88 168 LYS A N 1
ATOM 1373 C CA . LYS A 1 168 ? -0.106 -19.453 -14.005 1.00 92.88 168 LYS A CA 1
ATOM 1374 C C . LYS A 1 168 ? -0.226 -17.975 -14.387 1.00 92.88 168 LYS A C 1
ATOM 1376 O O . LYS A 1 168 ? -0.576 -17.672 -15.520 1.00 92.88 168 LYS A O 1
ATOM 1381 N N . ASN A 1 169 ? 0.049 -17.079 -13.442 1.00 94.50 169 ASN A N 1
ATOM 1382 C CA . ASN A 1 169 ? 0.020 -15.631 -13.625 1.00 94.50 169 ASN A CA 1
ATOM 1383 C C . ASN A 1 169 ? 1.386 -15.070 -13.190 1.00 94.50 169 ASN A C 1
ATOM 1385 O O . ASN A 1 169 ? 1.539 -14.722 -12.017 1.00 94.50 169 ASN A O 1
ATOM 1389 N N 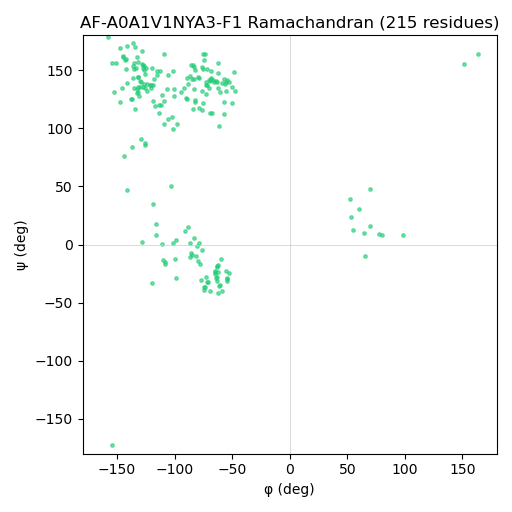. PRO A 1 170 ? 2.386 -15.048 -14.093 1.00 96.44 170 PRO A N 1
ATOM 1390 C CA . PRO A 1 170 ? 3.789 -14.784 -13.752 1.00 96.44 170 PRO A CA 1
ATOM 1391 C C . PRO A 1 170 ? 4.165 -13.296 -13.731 1.00 96.44 170 PRO A C 1
ATOM 1393 O O . PRO A 1 170 ? 5.331 -12.957 -13.549 1.00 96.44 170 PRO A O 1
ATOM 1396 N N . LEU A 1 171 ? 3.199 -12.413 -13.986 1.00 97.69 171 LEU A N 1
ATOM 1397 C CA . LEU A 1 171 ? 3.400 -10.974 -14.074 1.00 97.69 171 LEU A CA 1
ATOM 1398 C C . LEU A 1 171 ? 2.474 -10.261 -13.093 1.00 97.69 171 LEU A C 1
ATOM 1400 O O . LEU A 1 171 ? 1.270 -10.521 -13.063 1.00 97.69 171 LEU A O 1
ATOM 1404 N N . THR A 1 172 ? 3.048 -9.331 -12.341 1.00 97.94 172 THR A N 1
ATOM 1405 C CA . THR A 1 172 ? 2.341 -8.413 -11.449 1.00 97.94 172 THR A CA 1
ATOM 1406 C C . THR A 1 172 ? 2.010 -7.128 -12.202 1.00 97.94 172 THR A C 1
ATOM 1408 O O . THR A 1 172 ? 2.853 -6.592 -12.924 1.00 97.94 172 THR A O 1
ATOM 1411 N N . ASN A 1 173 ? 0.778 -6.642 -12.054 1.00 96.62 173 ASN A N 1
ATOM 1412 C CA . ASN A 1 173 ? 0.348 -5.387 -12.669 1.00 96.62 173 ASN A CA 1
ATOM 1413 C C . ASN A 1 173 ? 0.992 -4.182 -11.977 1.00 96.62 173 ASN A C 1
ATOM 1415 O O . ASN A 1 173 ? 1.272 -4.216 -10.779 1.00 96.62 173 ASN A O 1
ATOM 1419 N N . ILE A 1 174 ? 1.183 -3.118 -12.750 1.00 93.75 174 ILE A N 1
ATOM 1420 C CA . ILE A 1 174 ? 1.522 -1.795 -12.240 1.00 93.75 174 ILE A CA 1
ATOM 1421 C C . ILE A 1 174 ? 0.223 -0.989 -12.239 1.00 93.75 174 ILE A C 1
ATOM 1423 O O . ILE A 1 174 ? -0.502 -0.954 -13.232 1.00 93.75 174 ILE A O 1
ATOM 1427 N N . GLU A 1 175 ? -0.096 -0.388 -11.104 1.00 90.00 175 GLU A N 1
ATOM 1428 C CA . GLU A 1 175 ? -1.276 0.448 -10.925 1.00 90.00 175 GLU A CA 1
ATOM 1429 C C . GLU A 1 175 ? -1.070 1.818 -11.598 1.00 90.00 175 GLU A C 1
ATOM 1431 O O . GLU A 1 175 ? 0.052 2.226 -11.901 1.00 90.00 175 GLU A O 1
ATOM 1436 N N . SER A 1 176 ? -2.148 2.576 -11.813 1.00 81.50 176 SER A N 1
ATOM 1437 C CA . SER A 1 176 ? -2.084 3.887 -12.484 1.00 81.50 176 SER A CA 1
ATOM 1438 C C . SER A 1 176 ? -1.269 4.943 -11.727 1.00 81.50 176 SER A C 1
ATOM 1440 O O . SER A 1 176 ? -0.890 5.955 -12.305 1.00 81.50 176 SER A O 1
ATOM 1442 N N . ASP A 1 177 ? -1.027 4.740 -10.428 1.00 75.88 177 ASP A N 1
ATOM 1443 C CA . ASP A 1 177 ? -0.124 5.563 -9.618 1.00 75.88 177 ASP A CA 1
ATOM 1444 C C . ASP A 1 177 ? 1.328 5.057 -9.660 1.00 75.88 177 ASP A C 1
ATOM 1446 O O . ASP A 1 177 ? 2.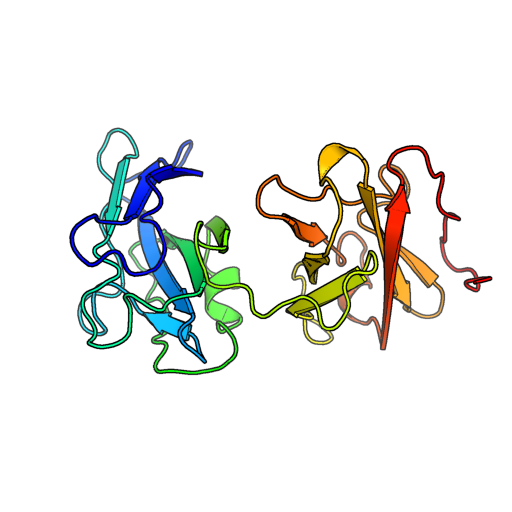144 5.451 -8.833 1.00 75.88 177 ASP A O 1
ATOM 1450 N N . SER A 1 178 ? 1.652 4.184 -10.614 1.00 86.62 178 SER A N 1
ATOM 1451 C CA . SER A 1 178 ? 2.957 3.561 -10.833 1.00 86.62 178 SER A CA 1
ATOM 1452 C C . SER A 1 178 ? 3.437 2.639 -9.708 1.00 86.62 178 SER A C 1
ATOM 1454 O O . SER A 1 178 ? 4.592 2.210 -9.723 1.00 86.62 178 SER A O 1
ATOM 1456 N N . LEU A 1 179 ? 2.591 2.304 -8.730 1.00 87.75 179 LEU A N 1
ATOM 1457 C CA . LEU A 1 179 ? 2.919 1.310 -7.709 1.00 87.75 179 LEU A CA 1
ATOM 1458 C C . LEU A 1 179 ? 2.646 -0.113 -8.194 1.00 87.75 179 LEU A C 1
ATOM 1460 O O . LEU A 1 179 ? 1.777 -0.352 -9.024 1.00 87.75 179 LEU A O 1
ATOM 1464 N N . PHE A 1 180 ? 3.359 -1.079 -7.624 1.00 93.00 180 PHE A N 1
ATOM 1465 C CA . PHE A 1 180 ? 3.030 -2.493 -7.765 1.00 93.00 180 PHE A CA 1
ATOM 1466 C C . PHE A 1 180 ? 3.129 -3.205 -6.418 1.00 93.00 180 PHE A C 1
ATOM 1468 O O . PHE A 1 180 ? 3.935 -2.843 -5.554 1.00 93.00 180 PHE A O 1
ATOM 1475 N N . GLU A 1 181 ? 2.327 -4.253 -6.272 1.00 93.56 181 GLU A N 1
ATOM 1476 C CA . GLU A 1 181 ? 2.303 -5.128 -5.107 1.00 93.56 181 GLU A CA 1
ATOM 1477 C C . GLU A 1 181 ? 2.266 -6.582 -5.586 1.00 93.56 181 GLU A C 1
ATOM 1479 O O . GLU A 1 181 ? 1.335 -6.999 -6.271 1.00 93.56 181 GLU A O 1
ATOM 1484 N N . CYS A 1 182 ? 3.310 -7.348 -5.270 1.00 95.62 182 CYS A N 1
ATOM 1485 C CA . CYS A 1 182 ? 3.442 -8.742 -5.679 1.00 95.62 182 CYS A CA 1
ATOM 1486 C C . CYS A 1 182 ? 3.385 -9.655 -4.459 1.00 95.62 182 CYS A C 1
ATOM 1488 O O . CYS A 1 182 ? 4.272 -9.587 -3.608 1.00 95.62 182 CYS A O 1
ATOM 1490 N N . ASP A 1 183 ? 2.415 -10.566 -4.414 1.00 95.12 183 ASP A N 1
ATOM 1491 C CA . ASP A 1 183 ? 2.449 -11.680 -3.465 1.00 95.12 183 ASP A CA 1
ATOM 1492 C C . ASP A 1 183 ? 3.597 -12.623 -3.828 1.00 95.12 183 ASP A C 1
ATOM 1494 O O . ASP A 1 183 ? 3.613 -13.235 -4.897 1.00 95.12 183 ASP A O 1
ATOM 1498 N N . ILE A 1 184 ? 4.601 -12.687 -2.956 1.00 95.44 184 ILE A N 1
ATOM 1499 C CA . ILE A 1 184 ? 5.771 -13.547 -3.137 1.00 95.44 184 ILE A CA 1
ATOM 1500 C C . ILE A 1 184 ? 5.694 -14.823 -2.295 1.00 95.44 184 ILE A C 1
ATOM 1502 O O . ILE A 1 184 ? 6.621 -15.623 -2.372 1.00 95.44 184 ILE A O 1
ATOM 1506 N N . THR A 1 185 ? 4.609 -15.028 -1.539 1.00 93.12 185 THR A N 1
ATOM 1507 C CA . THR A 1 185 ? 4.421 -16.117 -0.566 1.00 93.12 185 THR A CA 1
ATOM 1508 C C . THR A 1 185 ? 3.244 -17.045 -0.876 1.00 93.12 185 THR A C 1
ATOM 1510 O O . THR A 1 185 ? 2.590 -17.590 0.008 1.00 93.12 185 THR A O 1
ATOM 1513 N N . THR A 1 186 ? 2.999 -17.268 -2.162 1.00 90.69 186 THR A N 1
ATOM 1514 C CA . THR A 1 186 ? 1.919 -18.108 -2.703 1.00 90.69 186 THR A CA 1
ATOM 1515 C C . THR A 1 186 ? 2.149 -19.626 -2.603 1.00 90.69 186 THR A C 1
ATOM 1517 O O . THR A 1 186 ? 1.282 -20.414 -2.981 1.00 90.69 186 THR A O 1
ATOM 1520 N N . GLY A 1 187 ? 3.314 -20.064 -2.130 1.00 84.94 187 GLY A N 1
ATOM 1521 C CA . GLY A 1 187 ? 3.761 -21.449 -1.995 1.00 84.94 187 GLY A CA 1
ATOM 1522 C C . GLY A 1 187 ? 4.381 -21.739 -0.621 1.00 84.94 187 GLY A C 1
ATOM 1523 O O . GLY A 1 187 ? 4.798 -20.843 0.107 1.00 84.94 187 GLY A O 1
ATOM 1524 N N . GLY A 1 188 ? 4.457 -23.023 -0.253 1.00 85.44 188 GLY A N 1
ATOM 1525 C CA . GLY A 1 188 ? 4.648 -23.442 1.147 1.00 85.44 188 GLY A CA 1
ATOM 1526 C C . GLY A 1 188 ? 5.972 -23.060 1.826 1.00 85.44 188 GLY A C 1
ATOM 1527 O O . GLY A 1 188 ? 6.002 -22.946 3.047 1.00 85.44 188 GLY A O 1
ATOM 1528 N N . TYR A 1 189 ? 7.055 -22.848 1.072 1.00 89.38 189 TYR A N 1
ATOM 1529 C CA . TYR A 1 189 ? 8.376 -22.494 1.624 1.00 89.38 189 TYR A CA 1
ATOM 1530 C C . TYR A 1 189 ? 8.855 -21.103 1.203 1.00 89.38 189 TYR A C 1
ATOM 1532 O O . TYR A 1 189 ? 10.003 -20.737 1.461 1.00 89.38 189 TYR A O 1
ATOM 1540 N N . ASP A 1 190 ? 7.999 -20.324 0.553 1.00 92.88 190 ASP A N 1
ATOM 1541 C CA . ASP A 1 190 ? 8.376 -19.065 -0.080 1.00 92.88 190 ASP A CA 1
ATOM 1542 C C . ASP A 1 190 ? 8.970 -18.041 0.885 1.00 92.88 190 ASP A C 1
ATOM 1544 O O . ASP A 1 190 ? 9.964 -17.392 0.566 1.00 92.88 190 ASP A O 1
ATOM 1548 N N . SER A 1 191 ? 8.410 -17.933 2.091 1.00 90.75 191 SER A N 1
ATOM 1549 C CA . SER A 1 191 ? 8.875 -16.980 3.101 1.00 90.75 191 SER A CA 1
ATOM 1550 C C . SER A 1 191 ? 10.319 -17.236 3.541 1.00 90.75 191 SER A C 1
ATOM 1552 O O . SER A 1 191 ? 10.987 -16.334 4.042 1.00 90.75 191 SER A O 1
ATOM 1554 N N . SER A 1 192 ? 10.865 -18.429 3.287 1.00 92.00 192 SER A N 1
ATOM 1555 C CA . SER A 1 192 ? 12.274 -18.743 3.538 1.00 92.00 192 SER A CA 1
ATOM 1556 C C . SER A 1 192 ? 13.241 -18.205 2.468 1.00 92.00 192 SER A C 1
ATOM 1558 O O . SER A 1 192 ? 14.454 -18.427 2.582 1.00 92.00 192 SER A O 1
ATOM 1560 N N . ALA A 1 193 ? 12.736 -17.495 1.450 1.00 93.62 193 ALA A N 1
ATOM 1561 C CA . ALA A 1 193 ? 13.524 -16.969 0.345 1.00 93.62 193 ALA A CA 1
ATOM 1562 C C . ALA A 1 193 ? 14.729 -16.149 0.811 1.00 93.62 193 ALA A C 1
ATOM 1564 O O . ALA A 1 193 ? 14.671 -15.362 1.754 1.00 93.62 193 ALA A O 1
ATOM 1565 N N . THR A 1 194 ? 15.848 -16.338 0.115 1.00 93.75 194 THR A N 1
ATOM 1566 C CA . THR A 1 194 ? 17.109 -15.640 0.424 1.00 93.75 194 THR A CA 1
ATOM 1567 C C . THR A 1 194 ? 17.497 -14.609 -0.627 1.00 93.75 194 THR A C 1
ATOM 1569 O O . THR A 1 194 ? 18.383 -13.794 -0.381 1.00 93.75 194 THR A O 1
ATOM 1572 N N . LYS A 1 195 ? 16.844 -14.632 -1.793 1.00 94.50 195 LYS A N 1
ATOM 1573 C CA . LYS A 1 195 ? 17.042 -13.672 -2.883 1.00 94.50 195 LYS A CA 1
ATOM 1574 C C . LYS A 1 195 ? 15.711 -13.367 -3.546 1.00 94.50 195 LYS A C 1
ATOM 1576 O O . LYS A 1 195 ? 14.844 -14.241 -3.606 1.00 94.50 195 LYS A O 1
ATOM 1581 N N . ILE A 1 196 ? 15.604 -12.158 -4.084 1.00 95.94 196 ILE A N 1
ATOM 1582 C CA . ILE A 1 196 ? 14.472 -11.705 -4.886 1.00 95.94 196 ILE A CA 1
ATOM 1583 C C . ILE A 1 196 ? 15.038 -11.076 -6.161 1.00 95.94 196 ILE A C 1
ATOM 1585 O O . ILE A 1 196 ? 15.935 -10.240 -6.087 1.00 95.94 196 ILE A O 1
ATOM 1589 N N . GLY A 1 197 ? 14.546 -11.515 -7.316 1.00 96.00 197 GLY A N 1
ATOM 1590 C CA . GLY A 1 197 ? 14.797 -10.899 -8.616 1.00 96.00 197 GLY A CA 1
ATOM 1591 C C . GLY A 1 197 ? 13.540 -10.170 -9.073 1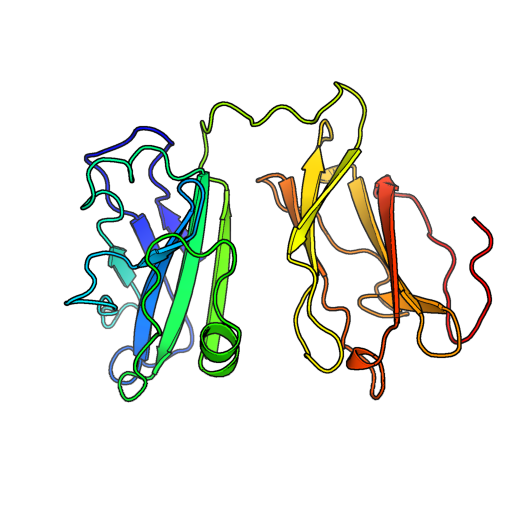.00 96.00 197 GLY A C 1
ATOM 1592 O O . GLY A 1 197 ? 12.446 -10.721 -8.967 1.00 96.00 197 GLY A O 1
ATOM 1593 N N . VAL A 1 198 ? 13.688 -8.936 -9.547 1.00 97.25 198 VAL A N 1
ATOM 1594 C CA . VAL A 1 198 ? 12.565 -8.073 -9.925 1.00 97.25 198 VAL A CA 1
ATOM 1595 C C . VAL A 1 198 ? 12.920 -7.377 -11.224 1.00 97.25 198 VAL A C 1
ATOM 1597 O O . VAL A 1 198 ? 13.963 -6.734 -11.310 1.00 97.25 198 VAL A O 1
ATOM 1600 N N . PHE A 1 199 ? 12.056 -7.515 -12.223 1.00 96.81 199 PHE A N 1
ATOM 1601 C CA . PHE A 1 199 ? 12.297 -6.998 -13.562 1.00 96.81 199 PHE A CA 1
ATOM 1602 C C . PHE A 1 199 ? 11.077 -6.230 -14.046 1.00 96.81 199 PHE A C 1
ATOM 1604 O O . PHE A 1 199 ? 9.953 -6.731 -13.979 1.00 96.81 199 PHE A O 1
ATOM 1611 N N . LEU A 1 200 ? 11.314 -5.026 -14.556 1.00 96.94 200 LEU A N 1
ATOM 1612 C CA . LEU A 1 200 ? 10.328 -4.270 -15.310 1.00 96.94 200 LEU A CA 1
ATOM 1613 C C . LEU A 1 200 ? 10.342 -4.773 -16.753 1.00 96.94 200 LEU A C 1
ATOM 1615 O O . LEU A 1 200 ? 11.389 -4.772 -17.398 1.00 96.94 200 LEU A O 1
ATOM 1619 N N . VAL A 1 201 ? 9.198 -5.232 -17.249 1.00 97.38 201 VAL A N 1
ATOM 1620 C CA . VAL A 1 201 ? 9.081 -5.836 -18.581 1.00 97.38 201 VAL A CA 1
ATOM 1621 C C . VAL A 1 201 ? 7.883 -5.262 -19.318 1.00 97.38 201 VAL A C 1
ATOM 1623 O O . VAL A 1 201 ? 6.904 -4.864 -18.691 1.00 97.38 201 VAL A O 1
ATOM 1626 N N . HIS A 1 202 ? 7.939 -5.230 -20.647 1.00 96.94 202 HIS A N 1
ATOM 1627 C CA . HIS A 1 202 ? 6.787 -4.832 -21.454 1.00 96.94 202 HIS A CA 1
ATOM 1628 C C . HIS A 1 202 ? 5.614 -5.806 -21.233 1.00 96.94 202 HIS A C 1
ATOM 1630 O O . HIS A 1 202 ? 5.826 -7.000 -21.023 1.00 96.94 202 HIS A O 1
ATOM 1636 N N . SER A 1 203 ? 4.372 -5.331 -21.304 1.00 94.69 203 SER A N 1
ATOM 1637 C CA . SER A 1 203 ? 3.164 -6.111 -20.993 1.00 94.69 203 SER A CA 1
ATOM 1638 C C . SER A 1 203 ? 2.952 -7.317 -21.918 1.00 94.69 203 SER A C 1
ATOM 1640 O O . SER A 1 203 ? 2.316 -8.294 -21.521 1.00 94.69 203 SER A O 1
ATOM 1642 N N . SER A 1 204 ? 3.525 -7.272 -23.126 1.00 95.00 204 SER A N 1
ATOM 1643 C CA . SER A 1 204 ? 3.541 -8.377 -24.097 1.00 95.00 204 SER A CA 1
ATOM 1644 C C . SER A 1 204 ? 4.683 -9.384 -23.897 1.00 95.00 204 SER A C 1
ATOM 1646 O O . SER A 1 204 ? 4.718 -10.413 -24.576 1.00 95.00 204 SER A O 1
ATOM 1648 N N . TYR A 1 205 ? 5.631 -9.114 -22.996 1.00 95.94 205 TYR A N 1
ATOM 1649 C CA . TYR A 1 205 ? 6.758 -10.005 -22.742 1.00 95.94 205 TYR A CA 1
ATOM 1650 C C . TYR A 1 205 ? 6.310 -11.270 -22.003 1.00 95.94 205 TYR A C 1
ATOM 1652 O O . TYR A 1 205 ? 5.544 -11.215 -21.042 1.00 95.94 205 TYR A O 1
ATOM 1660 N N . SER A 1 206 ? 6.828 -12.423 -22.429 1.00 94.50 206 SER A N 1
ATOM 1661 C CA . SER A 1 206 ? 6.627 -13.704 -21.746 1.00 94.50 206 SER A CA 1
ATOM 1662 C C . SER A 1 206 ? 7.875 -14.044 -20.926 1.00 94.50 206 SER A C 1
ATOM 1664 O O . SER A 1 206 ? 8.857 -14.516 -21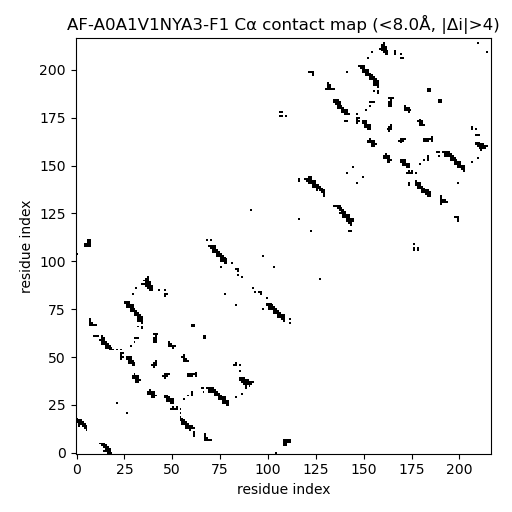.505 1.00 94.50 206 SER A O 1
ATOM 1666 N N . PRO A 1 207 ? 7.878 -13.799 -19.602 1.00 93.19 207 PRO A N 1
ATOM 1667 C CA . PRO A 1 207 ? 9.051 -14.048 -18.778 1.00 93.19 207 PRO A CA 1
ATOM 1668 C C . PRO A 1 207 ? 9.346 -15.549 -18.647 1.00 93.19 207 PRO A C 1
ATOM 1670 O O . PRO A 1 207 ? 8.414 -16.361 -18.633 1.00 93.19 207 PRO A O 1
ATOM 1673 N N . PRO A 1 208 ? 10.623 -15.949 -18.494 1.00 92.94 208 PRO A N 1
ATOM 1674 C CA . PRO A 1 208 ? 10.974 -17.332 -18.202 1.00 92.94 208 PRO A CA 1
ATOM 1675 C C . PRO A 1 208 ? 10.256 -17.827 -16.944 1.00 92.94 208 PRO A C 1
ATOM 1677 O O . PRO A 1 208 ? 10.279 -17.165 -15.905 1.00 92.94 208 PRO A O 1
ATOM 1680 N N . LEU A 1 209 ? 9.637 -19.005 -17.017 1.00 92.38 209 LEU A N 1
ATOM 1681 C CA . LEU A 1 209 ? 8.960 -19.605 -15.869 1.00 92.38 209 LEU A CA 1
ATOM 1682 C C . LEU A 1 209 ? 9.925 -20.489 -15.073 1.00 92.38 209 LEU A C 1
ATOM 1684 O O . LEU A 1 209 ? 10.525 -21.430 -15.602 1.00 92.38 209 LEU A O 1
ATOM 1688 N N . CYS A 1 210 ? 10.033 -20.223 -13.776 1.00 88.00 210 CYS A N 1
ATOM 1689 C CA . CYS A 1 210 ? 10.887 -20.945 -12.848 1.00 88.00 210 CYS A CA 1
ATOM 1690 C C . CYS A 1 210 ? 10.036 -21.761 -11.865 1.00 88.00 210 CYS A C 1
ATOM 1692 O O . CYS A 1 210 ? 9.129 -21.242 -11.212 1.00 88.00 210 CYS A O 1
ATOM 1694 N N . GLY A 1 211 ? 10.362 -23.048 -11.746 1.00 78.44 211 GLY A N 1
ATOM 1695 C CA . GLY A 1 211 ? 9.794 -23.972 -10.767 1.00 78.44 211 GLY A CA 1
ATOM 1696 C C . GLY A 1 211 ? 10.883 -24.930 -10.308 1.00 78.44 211 GLY A C 1
ATOM 1697 O O . GLY A 1 211 ? 10.947 -26.052 -10.802 1.00 78.44 211 GLY A O 1
ATOM 1698 N N . ASN A 1 212 ? 11.779 -24.441 -9.444 1.00 74.25 212 ASN A N 1
ATOM 1699 C CA . ASN A 1 212 ? 13.012 -25.111 -9.017 1.00 74.25 212 ASN A CA 1
ATOM 1700 C C . ASN A 1 212 ? 14.098 -25.223 -10.112 1.00 74.25 212 ASN A C 1
ATOM 1702 O O . ASN A 1 212 ? 14.659 -26.290 -10.355 1.00 74.25 212 ASN A O 1
ATOM 1706 N N . LYS A 1 213 ? 14.378 -24.119 -10.816 1.00 66.44 213 LYS A N 1
ATOM 1707 C CA . LYS A 1 213 ? 15.437 -24.039 -11.845 1.00 66.44 213 LYS A CA 1
ATOM 1708 C C . LYS A 1 213 ? 16.370 -22.851 -11.590 1.00 66.44 213 LYS A C 1
ATOM 1710 O O . LYS A 1 213 ? 16.048 -21.971 -10.794 1.00 66.44 213 LYS A O 1
ATOM 1715 N N . SER A 1 214 ? 17.520 -22.817 -12.262 1.00 57.41 214 SER A N 1
ATOM 1716 C CA . SER A 1 214 ? 18.395 -21.636 -12.309 1.00 57.41 214 SER A CA 1
ATOM 1717 C C . SER A 1 214 ? 17.750 -20.517 -13.135 1.00 57.41 214 SER A C 1
ATOM 1719 O O . SER A 1 214 ? 17.134 -20.801 -14.162 1.00 57.41 214 SER A O 1
ATOM 1721 N N . LEU A 1 215 ? 17.901 -19.260 -12.708 1.00 51.84 215 LEU A N 1
ATOM 1722 C CA . LEU A 1 215 ? 17.565 -18.099 -13.531 1.00 51.84 215 LEU A CA 1
ATOM 1723 C C . LEU A 1 215 ? 18.679 -17.951 -14.572 1.00 51.84 215 LEU A C 1
ATOM 1725 O O . LEU A 1 215 ? 19.846 -17.836 -14.193 1.00 51.84 215 LEU A O 1
ATOM 1729 N N . VAL A 1 216 ? 18.338 -17.986 -15.855 1.00 51.84 216 VAL A N 1
ATOM 1730 C CA . VAL A 1 216 ? 19.245 -17.526 -16.911 1.00 51.84 216 VAL A CA 1
ATOM 1731 C C . VAL A 1 216 ? 18.784 -16.109 -17.217 1.00 51.84 216 VAL A C 1
ATOM 1733 O O . VAL A 1 216 ? 17.686 -15.936 -17.744 1.00 51.84 216 VAL A O 1
ATOM 1736 N N . ALA A 1 217 ? 19.545 -15.134 -16.723 1.00 45.31 217 ALA A N 1
ATOM 1737 C CA . ALA A 1 217 ? 19.334 -13.717 -17.000 1.00 45.31 217 ALA A CA 1
ATOM 1738 C C . ALA A 1 217 ? 19.896 -13.368 -18.380 1.00 45.31 217 ALA A C 1
ATOM 1740 O O . ALA A 1 217 ? 20.944 -13.957 -18.736 1.00 45.31 217 ALA A O 1
#

Secondary structure (DSSP, 8-state):
-EEE-PPTT-SSPPEEEE--SS-TTTEEEEEEEESSSEEEESBTTB-EEEPPTTSEEEE----STTGGG--EEEEEEEETTS-PPP-EEESS--HHHHHT-SEEEEEEPTT------SSSS-EEEEEE-PPTT---EEEEEEESS-GGGEEEEEEEESSSEEEES-SSS-EEEPPTTSEEEEE---STTGGG--EEEEEEEETT--PPP-EEE----

Radius of gyration: 18.28 Å; Cα contacts (8 Å, |Δi|>4): 489; chains: 1; bounding box: 43×47×45 Å